Protein AF-A0A6A4XA78-F1 (afdb_monomer_lite)

Radius of gyration: 24.99 Å; chains: 1; bounding box: 73×42×67 Å

Sequence (249 aa):
MNLLTQVPEVCYRHPGCQSPVCHRLHICLLFLADLCPHGDRCFRGHSLATAHNQRVWDRVASDADSEAERVALLFSYYQQSGRLPDWLYRNNLRICPRPACDGACRRLHLCRDWVAGECFRSSCKFSHTLRSEHNMTVLRRFHLAEEGDTALLRLLEDRCTAQRHRSDQELECAVCLELFRRATTLGCGHTFCADCVRSTRRCPLCRAPVTSATRSVTLDSIIGSLSAAQGADRVTGALYPELGHTGPH

Foldseek 3Di:
DDLVQAAFAADPCPPVDPDPDDLHDQADPCVLLVNDPQPCNDPSHHFCPPPNSVNSNVRGPHPQPDRVSNSVSSNVQCNPPPNDDLCVLLVRAAEDPDLDDPLPDLHHFADLCLLLVNDPDPDDSTDNDCDDPSNCVNCVSSVNNPPDPVVVSVSHNVVSVVVVVVVQQVQAAPQPRHGAQQWKAFPVGDTHHCVSCVPPQADPPPRHGGP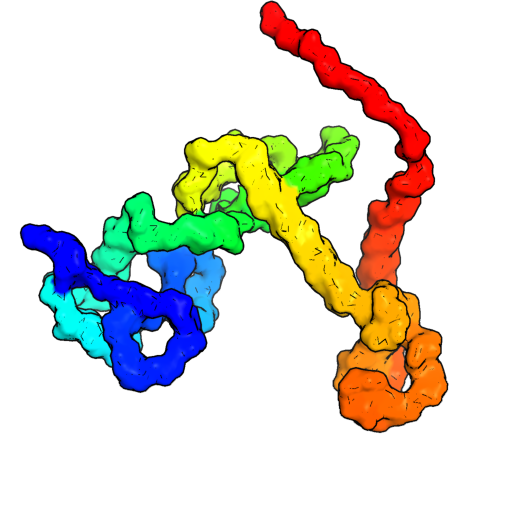DIHGDVPSVVVVVVVVVVVVVPPPDDDDDDDDDDDDDD

Organism: Amphibalanus amphitrite (NCBI:txid1232801)

pLDDT: mean 81.51, std 17.89, range [24.97, 96.56]

Secondary structure (DSSP, 8-state):
--GGGTSPPB-TTTTS---TT--SB---HHHHTT--SSGGG-TT---S-SHHHHHHHTTS-----SHHHHHHHHHHHHTSTTSS-HHHHHHH--B-S-S---S---SB---HHHHTT----TT-SS---TT-HHHHHHHHHTT-SSS-HHHHHHHHHHHHHHHHHHHHHTTB-TTTSSB-SSEEEETTS-EEEHHHHTT-SB-TTT--B---EEE-HHHHHHHHHHHHHHTTTTS--------------

Structure (mmCIF, N/CA/C/O backbone):
data_AF-A0A6A4XA78-F1
#
_entry.id   AF-A0A6A4XA78-F1
#
loop_
_atom_site.group_PDB
_atom_site.id
_atom_site.type_symbol
_atom_site.label_atom_id
_atom_site.label_alt_id
_atom_site.label_comp_id
_atom_site.label_asym_id
_atom_site.label_entity_id
_atom_site.label_seq_id
_atom_site.pdbx_PDB_ins_code
_atom_site.Cartn_x
_atom_site.Cartn_y
_atom_site.Cartn_z
_atom_site.occupancy
_atom_site.B_iso_or_equiv
_atom_site.auth_seq_id
_atom_site.auth_comp_id
_atom_site.auth_asym_id
_atom_site.auth_atom_id
_atom_site.pdbx_PDB_model_num
ATOM 1 N N . MET A 1 1 ? 31.640 8.138 -13.285 1.00 50.91 1 MET A N 1
ATOM 2 C CA . MET A 1 1 ? 30.545 7.998 -14.273 1.00 50.91 1 MET A CA 1
ATOM 3 C C . MET A 1 1 ? 29.235 8.407 -13.613 1.00 50.91 1 MET A C 1
ATOM 5 O O . MET A 1 1 ? 29.101 8.225 -12.411 1.00 50.91 1 MET A O 1
ATOM 9 N N . ASN A 1 2 ? 28.323 9.049 -14.346 1.00 55.12 2 ASN A N 1
ATOM 10 C CA . ASN A 1 2 ? 27.094 9.615 -13.786 1.00 55.12 2 ASN A CA 1
ATOM 11 C C . ASN A 1 2 ? 26.037 8.511 -13.606 1.00 55.12 2 ASN A C 1
ATOM 13 O O . ASN A 1 2 ? 25.555 7.965 -14.592 1.00 55.12 2 ASN A O 1
ATOM 17 N N . LEU A 1 3 ? 25.651 8.197 -12.365 1.00 60.12 3 LEU A N 1
ATOM 18 C CA . LEU A 1 3 ? 24.619 7.189 -12.064 1.00 60.12 3 LEU A CA 1
ATOM 19 C C . LEU A 1 3 ? 23.277 7.472 -12.768 1.00 60.12 3 LEU A C 1
ATOM 21 O O . LEU A 1 3 ? 22.505 6.548 -13.008 1.00 60.12 3 LEU A O 1
ATOM 25 N N . LEU A 1 4 ? 23.004 8.730 -13.145 1.00 61.16 4 LEU A N 1
ATOM 26 C CA . LEU A 1 4 ? 21.790 9.113 -13.875 1.00 61.16 4 LEU A CA 1
ATOM 27 C C . LEU A 1 4 ? 21.690 8.489 -15.274 1.00 61.16 4 LEU A C 1
ATOM 29 O O . LEU A 1 4 ? 20.586 8.380 -15.792 1.00 61.16 4 LEU A O 1
ATOM 33 N N . THR A 1 5 ? 22.805 8.084 -15.890 1.00 67.56 5 THR A N 1
ATOM 34 C CA . THR A 1 5 ? 22.802 7.500 -17.244 1.00 67.56 5 THR A CA 1
ATOM 35 C C . THR A 1 5 ? 22.822 5.972 -17.249 1.00 67.56 5 THR A C 1
ATOM 37 O O . THR A 1 5 ? 22.692 5.376 -18.315 1.00 67.56 5 THR A O 1
ATOM 40 N N . GLN A 1 6 ? 22.984 5.337 -16.082 1.00 80.25 6 GLN A N 1
ATOM 41 C CA . GLN A 1 6 ? 23.103 3.878 -15.950 1.00 80.25 6 GLN A CA 1
ATOM 42 C C . GLN A 1 6 ? 21.791 3.195 -15.528 1.00 80.25 6 GLN A C 1
ATOM 44 O O . GLN A 1 6 ? 21.682 1.974 -15.622 1.00 80.25 6 GLN A O 1
ATOM 49 N N . VAL A 1 7 ? 20.801 3.962 -15.052 1.00 89.94 7 VAL A N 1
ATOM 50 C CA . VAL A 1 7 ? 19.546 3.435 -14.494 1.00 89.94 7 VAL A CA 1
ATOM 51 C C . VAL A 1 7 ? 18.345 3.896 -15.325 1.00 89.94 7 VAL A C 1
ATOM 53 O O . VAL A 1 7 ? 18.096 5.100 -15.400 1.00 89.94 7 VAL A O 1
ATOM 56 N N . PRO A 1 8 ? 17.557 2.980 -15.920 1.00 91.88 8 PRO A N 1
ATOM 57 C CA . PRO A 1 8 ? 16.353 3.360 -16.649 1.00 91.88 8 PRO A CA 1
ATOM 58 C C . PRO A 1 8 ? 15.241 3.897 -15.735 1.00 91.88 8 PRO A C 1
ATOM 60 O O . PRO A 1 8 ? 15.076 3.476 -14.584 1.00 91.88 8 PRO A O 1
ATOM 63 N N . GLU A 1 9 ? 14.399 4.773 -16.284 1.00 91.44 9 GLU A N 1
ATOM 64 C CA . GLU A 1 9 ? 13.178 5.243 -15.623 1.00 91.44 9 GLU A CA 1
ATOM 65 C C . GLU A 1 9 ? 12.091 4.155 -15.542 1.00 91.44 9 GLU A C 1
ATOM 67 O O . GLU A 1 9 ? 11.993 3.270 -16.397 1.00 91.44 9 GLU A O 1
ATOM 72 N N . VAL A 1 10 ? 11.196 4.268 -14.555 1.00 91.62 10 VAL A N 1
ATOM 73 C CA . VAL A 1 10 ? 10.078 3.332 -14.338 1.00 91.62 10 VAL A CA 1
ATOM 74 C C . VAL A 1 10 ? 8.761 3.889 -14.876 1.00 91.62 10 VAL A C 1
ATOM 76 O O . VAL A 1 10 ? 8.455 5.078 -14.778 1.00 91.62 10 VAL A O 1
ATOM 79 N N . CYS A 1 11 ? 7.938 3.016 -15.454 1.00 88.88 11 CYS A N 1
ATOM 80 C CA . CYS A 1 11 ? 6.628 3.373 -15.976 1.00 88.88 11 CYS A CA 1
ATOM 81 C C . CYS A 1 11 ? 5.575 3.409 -14.861 1.00 88.88 11 CYS A C 1
ATOM 83 O O . CYS A 1 11 ? 5.057 2.375 -14.442 1.00 88.88 11 CYS A O 1
ATOM 85 N N . TYR A 1 12 ? 5.155 4.606 -14.453 1.00 86.00 12 TYR A N 1
ATOM 86 C CA . TYR A 1 12 ? 4.086 4.783 -13.457 1.00 86.00 12 TYR A CA 1
ATOM 87 C C . TYR A 1 12 ? 2.685 4.345 -13.925 1.00 86.00 12 TYR A C 1
ATOM 89 O O . TYR A 1 12 ? 1.761 4.294 -13.117 1.00 86.00 12 TYR A O 1
ATOM 97 N N . ARG A 1 13 ? 2.506 4.018 -15.214 1.00 83.38 13 ARG A N 1
ATOM 98 C CA . ARG A 1 13 ? 1.241 3.481 -15.753 1.00 83.38 13 ARG A CA 1
ATOM 99 C C . ARG A 1 13 ? 1.151 1.956 -15.666 1.00 83.38 13 ARG A C 1
ATOM 101 O O . ARG A 1 13 ? 0.089 1.406 -15.932 1.00 83.38 13 ARG A O 1
ATOM 108 N N . HIS A 1 14 ? 2.231 1.265 -15.302 1.00 78.19 14 HIS A N 1
ATOM 109 C CA . HIS A 1 14 ? 2.256 -0.192 -15.156 1.00 78.19 14 HIS A CA 1
ATOM 110 C C . HIS A 1 14 ? 1.373 -0.661 -13.975 1.00 78.19 14 HIS A C 1
ATOM 112 O O . HIS A 1 14 ? 1.467 -0.088 -12.884 1.00 78.19 14 HIS A O 1
ATOM 118 N N . PRO A 1 15 ? 0.506 -1.687 -14.135 1.00 79.44 15 PRO A N 1
ATOM 119 C CA . PRO A 1 15 ? 0.395 -2.627 -15.259 1.00 79.44 15 PRO A CA 1
ATOM 120 C C . PRO A 1 15 ? -0.528 -2.211 -16.409 1.00 79.44 15 PRO A C 1
ATOM 122 O O . PRO A 1 15 ? -0.594 -2.907 -17.412 1.00 79.44 15 PRO A O 1
ATOM 125 N N . GLY A 1 16 ? -1.212 -1.073 -16.312 1.00 75.88 16 GLY A N 1
ATOM 126 C CA . GLY A 1 16 ? -2.129 -0.573 -17.342 1.00 75.88 16 GLY A CA 1
ATOM 127 C C . GLY A 1 16 ? -1.457 0.163 -18.508 1.00 75.88 16 GLY A C 1
ATOM 128 O O . GLY A 1 16 ? -2.119 0.938 -19.196 1.00 75.88 16 GLY A O 1
ATOM 129 N N . CYS A 1 17 ? -0.150 -0.006 -18.723 1.00 81.88 17 CYS A N 1
ATOM 130 C CA . CYS A 1 17 ? 0.546 0.656 -19.822 1.00 81.88 17 CYS A CA 1
ATOM 131 C C . CYS A 1 17 ? 0.159 0.001 -21.155 1.00 81.88 17 CYS A C 1
ATOM 133 O O . CYS A 1 17 ? 0.483 -1.158 -21.389 1.00 81.88 17 CYS A O 1
ATOM 135 N N . GLN A 1 18 ? -0.500 0.758 -22.032 1.00 88.19 18 GLN A N 1
ATOM 136 C CA . GLN A 1 18 ? -0.897 0.311 -23.376 1.00 88.19 18 GLN A CA 1
ATOM 137 C C . GLN A 1 18 ? -0.024 0.921 -24.484 1.00 88.19 18 GLN A C 1
ATOM 139 O O . GLN A 1 18 ? -0.321 0.772 -25.665 1.00 88.19 18 GLN A O 1
ATOM 144 N N . SER A 1 19 ? 1.040 1.647 -24.118 1.00 88.69 19 SER A N 1
ATOM 145 C CA . SER A 1 19 ? 1.903 2.295 -25.106 1.00 88.69 19 SER A CA 1
ATOM 146 C C . SER A 1 19 ? 2.688 1.243 -25.899 1.00 88.69 19 SER A C 1
ATOM 148 O O . SER A 1 19 ? 3.449 0.487 -25.286 1.00 88.69 19 SER A O 1
ATOM 150 N N . PRO A 1 20 ? 2.586 1.225 -27.242 1.00 83.69 20 PRO A N 1
ATOM 151 C CA . PRO A 1 20 ? 3.340 0.291 -28.077 1.00 83.69 20 PRO A CA 1
ATOM 152 C C . PRO A 1 20 ? 4.844 0.610 -28.109 1.00 83.69 20 PRO A C 1
ATOM 154 O O . PRO A 1 20 ? 5.647 -0.225 -28.511 1.00 83.69 20 PRO A O 1
ATOM 157 N N . VAL A 1 21 ? 5.236 1.808 -27.661 1.00 89.25 21 VAL A N 1
ATOM 158 C CA . VAL A 1 21 ? 6.615 2.322 -27.680 1.00 89.25 21 VAL A CA 1
ATOM 159 C C . VAL A 1 21 ? 7.070 2.777 -26.290 1.00 89.25 21 VAL A C 1
ATOM 161 O O . VAL A 1 21 ? 7.787 3.761 -26.144 1.00 89.25 21 VAL A O 1
ATOM 164 N N . CYS A 1 22 ? 6.645 2.091 -25.226 1.00 92.62 22 CYS A N 1
ATOM 165 C CA . CYS A 1 22 ? 7.111 2.427 -23.879 1.00 92.62 22 CYS A CA 1
ATOM 166 C C . CYS A 1 22 ? 8.634 2.213 -23.754 1.00 92.62 22 CYS A C 1
ATOM 168 O O . CYS A 1 22 ? 9.165 1.174 -24.142 1.00 92.62 22 CYS A O 1
ATOM 170 N N . HIS A 1 23 ? 9.347 3.199 -23.207 1.00 94.12 23 HIS A N 1
ATOM 171 C CA . HIS A 1 23 ? 10.805 3.161 -22.998 1.00 94.12 23 HIS A CA 1
ATOM 172 C C . HIS A 1 23 ? 11.182 3.162 -21.513 1.00 94.12 23 HIS A C 1
ATOM 174 O O . HIS A 1 23 ? 12.299 3.504 -21.146 1.00 94.12 23 HIS A O 1
ATOM 180 N N . ARG A 1 24 ? 10.222 2.805 -20.659 1.00 95.19 24 ARG A N 1
ATOM 181 C CA . ARG A 1 24 ? 10.357 2.770 -19.205 1.00 95.19 24 ARG A CA 1
ATOM 182 C C . ARG A 1 24 ? 10.110 1.359 -18.689 1.00 95.19 24 ARG A C 1
ATOM 184 O O . ARG A 1 24 ? 9.338 0.604 -19.290 1.00 95.19 24 ARG A O 1
ATOM 191 N N . LEU A 1 25 ? 10.729 1.025 -17.562 1.00 95.56 25 LEU A N 1
ATOM 192 C CA . LEU A 1 25 ? 10.621 -0.292 -16.942 1.00 95.56 25 LEU A CA 1
ATOM 193 C C . LEU A 1 25 ? 9.188 -0.577 -16.493 1.00 95.56 25 LEU A C 1
ATOM 195 O O . LEU A 1 25 ? 8.529 0.254 -15.862 1.00 95.56 25 LEU A O 1
ATOM 199 N N . HIS A 1 26 ? 8.718 -1.778 -16.808 1.00 95.19 26 HIS A N 1
ATOM 200 C CA . HIS A 1 26 ? 7.460 -2.339 -16.337 1.00 95.19 26 HIS A CA 1
ATOM 201 C C . HIS A 1 26 ? 7.763 -3.251 -15.150 1.00 95.19 26 HIS A C 1
ATOM 203 O O . HIS A 1 26 ? 8.034 -4.441 -15.308 1.00 95.19 26 HIS A O 1
ATOM 209 N N . ILE A 1 27 ? 7.781 -2.654 -13.960 1.00 94.25 27 ILE A N 1
ATOM 210 C CA . ILE A 1 27 ? 8.123 -3.321 -12.706 1.00 94.25 27 ILE A CA 1
ATOM 211 C C . ILE A 1 27 ? 7.294 -2.742 -11.558 1.00 94.25 27 ILE A C 1
ATOM 213 O O . ILE A 1 27 ? 6.853 -1.590 -11.593 1.00 94.25 27 ILE A O 1
ATOM 217 N N . CYS A 1 28 ? 7.045 -3.546 -10.529 1.00 91.88 28 CYS A N 1
ATOM 218 C CA . CYS A 1 28 ? 6.330 -3.106 -9.341 1.00 91.88 28 CYS A CA 1
ATOM 219 C C . CYS A 1 28 ? 7.095 -1.997 -8.597 1.00 91.88 28 CYS A C 1
ATOM 221 O O . CYS A 1 28 ? 8.165 -2.226 -8.043 1.00 91.88 28 CYS A O 1
ATOM 223 N N . LEU A 1 29 ? 6.498 -0.808 -8.478 1.00 90.88 29 LEU A N 1
ATOM 224 C CA . LEU A 1 29 ? 7.078 0.294 -7.695 1.00 90.88 29 LEU A CA 1
ATOM 225 C C . LEU A 1 29 ? 7.273 -0.067 -6.216 1.00 90.88 29 LEU A C 1
ATOM 227 O O . LEU A 1 29 ? 8.255 0.337 -5.606 1.00 90.88 29 LEU A O 1
ATOM 231 N N . LEU A 1 30 ? 6.371 -0.872 -5.643 1.00 90.19 30 LEU A N 1
ATOM 232 C CA . LEU A 1 30 ? 6.534 -1.351 -4.268 1.00 90.19 30 LEU A CA 1
ATOM 233 C C . LEU A 1 30 ? 7.687 -2.338 -4.133 1.00 90.19 30 LEU A C 1
ATOM 235 O O . LEU A 1 30 ? 8.225 -2.464 -3.047 1.00 90.19 30 LEU A O 1
ATOM 239 N N . PHE A 1 31 ? 8.064 -3.052 -5.190 1.00 93.69 31 PHE A N 1
ATOM 240 C CA . PHE A 1 31 ? 9.259 -3.890 -5.145 1.00 93.69 31 PHE A CA 1
ATOM 241 C C . PHE A 1 31 ? 10.518 -3.036 -5.106 1.00 93.69 31 PHE A C 1
ATOM 243 O O . PHE A 1 31 ? 11.359 -3.262 -4.248 1.00 93.69 31 PHE A O 1
ATOM 250 N N . LEU A 1 32 ? 10.591 -2.001 -5.946 1.00 93.06 32 LEU A N 1
ATOM 251 C CA . LEU A 1 32 ? 11.709 -1.053 -5.934 1.00 93.06 32 LEU A CA 1
ATOM 252 C C . LEU A 1 32 ? 11.857 -0.334 -4.588 1.00 93.06 32 LEU A C 1
ATOM 254 O O . LEU A 1 32 ? 12.972 -0.113 -4.130 1.00 93.06 32 LEU A O 1
ATOM 258 N N . ALA A 1 33 ? 10.737 -0.036 -3.929 1.00 90.19 33 ALA A N 1
ATOM 259 C CA . ALA A 1 33 ? 10.719 0.530 -2.582 1.00 90.19 33 ALA A CA 1
ATOM 260 C C . ALA A 1 33 ? 11.004 -0.492 -1.458 1.00 90.19 33 ALA A C 1
ATOM 262 O O . ALA A 1 33 ? 10.974 -0.120 -0.292 1.00 90.19 33 ALA A O 1
ATOM 263 N N . ASP A 1 34 ? 11.198 -1.780 -1.765 1.00 91.00 34 ASP A N 1
ATOM 264 C CA . ASP A 1 34 ? 11.256 -2.875 -0.782 1.00 91.00 34 ASP A CA 1
ATOM 265 C C . ASP A 1 34 ? 10.001 -2.950 0.131 1.00 91.00 34 ASP A C 1
ATOM 267 O O . ASP A 1 34 ? 10.016 -3.310 1.306 1.00 91.00 34 ASP A O 1
ATOM 271 N N . LEU A 1 35 ? 8.833 -2.624 -0.417 1.00 88.44 35 LEU A N 1
ATOM 272 C CA . LEU A 1 35 ? 7.535 -2.623 0.268 1.00 88.44 35 LEU A CA 1
ATOM 273 C C . LEU A 1 35 ? 6.552 -3.678 -0.262 1.00 88.44 35 LEU A C 1
ATOM 275 O O . LEU A 1 35 ? 5.474 -3.847 0.310 1.00 88.44 35 LEU A O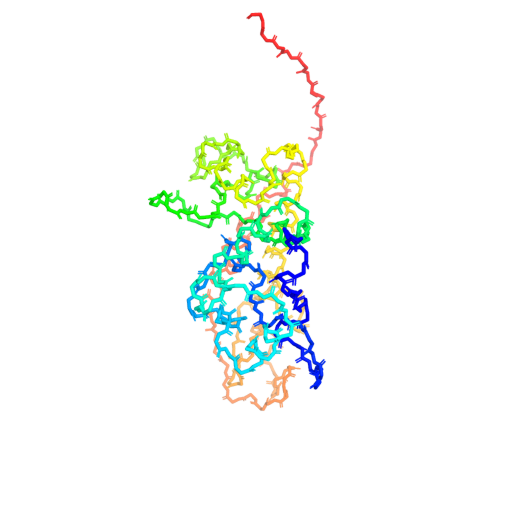 1
ATOM 279 N N . CYS A 1 36 ? 6.874 -4.391 -1.346 1.00 87.38 36 CYS A N 1
ATOM 280 C CA . CYS A 1 36 ? 5.938 -5.326 -1.968 1.00 87.38 36 CYS A CA 1
ATOM 281 C C . CYS A 1 36 ? 5.666 -6.538 -1.056 1.00 87.38 36 CYS A C 1
ATOM 283 O O . CYS A 1 36 ? 6.601 -7.264 -0.718 1.00 87.38 36 CYS A O 1
ATOM 285 N N . PRO A 1 37 ? 4.401 -6.824 -0.692 1.00 81.56 37 PRO A N 1
ATOM 286 C CA . PRO A 1 37 ? 4.075 -7.953 0.179 1.00 81.56 37 PRO A CA 1
ATOM 287 C C . PRO A 1 37 ? 3.840 -9.266 -0.587 1.00 81.56 37 PRO A C 1
ATOM 289 O O . PRO A 1 37 ? 3.561 -10.288 0.032 1.00 81.56 37 PRO A O 1
ATOM 292 N N . HIS A 1 38 ? 3.877 -9.245 -1.923 1.00 81.12 38 HIS A N 1
ATOM 293 C CA . HIS A 1 38 ? 3.407 -10.358 -2.756 1.00 81.12 38 HIS A CA 1
ATOM 294 C C . HIS A 1 38 ? 4.516 -11.295 -3.251 1.00 81.12 38 HIS A C 1
ATOM 296 O O . HIS A 1 38 ? 4.196 -12.350 -3.801 1.00 81.12 38 HIS A O 1
ATOM 302 N N . GLY A 1 39 ? 5.790 -10.927 -3.060 1.00 82.75 39 GLY A N 1
ATOM 303 C CA . GLY A 1 39 ? 6.930 -11.678 -3.595 1.00 82.75 39 GLY A CA 1
ATOM 304 C C . GLY A 1 39 ? 6.767 -11.957 -5.092 1.00 82.75 39 GLY A C 1
ATOM 305 O O . GLY A 1 39 ? 6.221 -11.127 -5.822 1.00 82.75 39 GLY A O 1
ATOM 306 N N . ASP A 1 40 ? 7.151 -13.152 -5.525 1.00 81.38 40 ASP A N 1
ATOM 307 C CA . ASP A 1 40 ? 7.118 -13.562 -6.939 1.00 81.38 40 ASP A CA 1
ATOM 308 C C . ASP A 1 40 ? 5.703 -13.666 -7.526 1.00 81.38 40 ASP A C 1
ATOM 310 O O . ASP A 1 40 ? 5.524 -13.698 -8.740 1.00 81.38 40 ASP A O 1
ATOM 314 N N . ARG A 1 41 ? 4.665 -13.646 -6.678 1.00 83.75 41 ARG A N 1
ATOM 315 C CA . ARG A 1 41 ? 3.254 -13.642 -7.101 1.00 83.75 41 ARG A CA 1
ATOM 316 C C . ARG A 1 41 ? 2.699 -12.236 -7.342 1.00 83.75 41 ARG A C 1
ATOM 318 O O . ARG A 1 41 ? 1.489 -12.067 -7.492 1.00 83.75 41 ARG A O 1
ATOM 325 N N . CYS A 1 42 ? 3.536 -11.199 -7.331 1.00 81.62 42 CYS A N 1
ATOM 326 C CA . CYS A 1 42 ? 3.076 -9.841 -7.584 1.00 81.62 42 CYS A CA 1
ATOM 327 C C . CYS A 1 42 ? 2.572 -9.688 -9.025 1.00 81.62 42 CYS A C 1
ATOM 329 O O . CYS A 1 42 ? 3.344 -9.785 -9.974 1.00 81.62 42 CYS A O 1
ATOM 331 N N . PHE A 1 43 ? 1.298 -9.330 -9.197 1.00 84.06 43 PHE A N 1
ATOM 332 C CA . PHE A 1 43 ? 0.707 -9.078 -10.519 1.00 84.06 43 PHE A CA 1
ATOM 333 C C . PHE A 1 43 ? 1.361 -7.908 -11.278 1.00 84.06 43 PHE A C 1
ATOM 335 O O . PHE A 1 43 ? 1.229 -7.807 -12.494 1.00 84.06 43 PHE A O 1
ATOM 342 N N . ARG A 1 44 ? 2.064 -7.010 -10.572 1.00 82.12 44 ARG A N 1
ATOM 343 C CA . ARG A 1 44 ? 2.864 -5.941 -11.188 1.00 82.12 44 ARG A CA 1
ATOM 344 C C . ARG A 1 44 ? 4.257 -6.413 -11.619 1.00 82.12 44 ARG A C 1
ATOM 346 O O . ARG A 1 44 ? 4.966 -5.620 -12.215 1.00 82.12 44 ARG A O 1
ATOM 353 N N . GLY A 1 45 ? 4.653 -7.654 -11.351 1.00 86.25 45 GLY A N 1
ATOM 354 C CA . GLY A 1 45 ? 5.917 -8.238 -11.803 1.00 86.25 45 GLY A CA 1
ATOM 355 C C . GLY A 1 45 ? 7.170 -7.625 -11.165 1.00 86.25 45 GLY A C 1
ATOM 356 O O . GLY A 1 45 ? 7.265 -6.414 -10.956 1.00 86.25 45 GLY A O 1
ATOM 357 N N . HIS A 1 46 ? 8.146 -8.473 -10.849 1.00 94.69 46 HIS A N 1
ATOM 358 C CA . HIS A 1 46 ? 9.451 -8.061 -10.307 1.00 94.69 46 HIS A CA 1
ATOM 359 C C . HIS A 1 46 ? 10.621 -8.375 -11.250 1.00 94.69 46 HIS A C 1
ATOM 361 O O . HIS A 1 46 ? 11.732 -7.922 -11.002 1.00 94.69 46 HIS A O 1
ATOM 367 N N . SER A 1 47 ? 10.378 -9.123 -12.330 1.00 94.38 47 SER A N 1
ATOM 368 C CA . SER A 1 47 ? 11.440 -9.561 -13.236 1.00 94.38 47 SER A CA 1
ATOM 369 C C . SER A 1 47 ? 11.838 -8.472 -14.236 1.00 94.38 47 SER A C 1
ATOM 371 O O . SER A 1 47 ? 11.000 -7.865 -14.914 1.00 94.38 47 SER A O 1
ATOM 373 N N . LEU A 1 48 ? 13.144 -8.263 -14.360 1.00 94.81 48 LEU A N 1
ATOM 374 C CA . LEU A 1 48 ? 13.773 -7.445 -15.394 1.00 94.81 48 LEU A CA 1
ATOM 375 C C . LEU A 1 48 ? 14.099 -8.264 -16.650 1.00 94.81 48 LEU A C 1
ATOM 377 O O . LEU A 1 48 ? 14.333 -7.674 -17.699 1.00 94.81 48 LEU A O 1
ATOM 381 N N . ALA A 1 49 ? 14.039 -9.595 -16.574 1.00 93.31 49 ALA A N 1
ATOM 382 C CA . ALA A 1 49 ? 14.270 -10.500 -17.699 1.00 93.31 49 ALA A CA 1
ATOM 383 C C . ALA A 1 49 ? 13.111 -10.564 -18.716 1.00 93.31 49 ALA A C 1
ATOM 385 O O . ALA A 1 49 ? 13.187 -11.291 -19.707 1.00 93.31 49 ALA A O 1
ATOM 386 N N . THR A 1 50 ? 12.016 -9.817 -18.518 1.00 94.31 50 THR A N 1
ATOM 387 C CA . THR A 1 50 ? 10.953 -9.753 -19.535 1.00 94.31 50 THR A CA 1
ATOM 388 C C . THR A 1 50 ? 11.481 -9.134 -20.830 1.00 94.31 50 THR A C 1
ATOM 390 O O . THR A 1 50 ? 12.271 -8.192 -20.798 1.00 94.31 50 THR A O 1
ATOM 393 N N . ALA A 1 51 ? 10.986 -9.589 -21.987 1.00 94.25 51 ALA A N 1
ATOM 394 C CA . ALA A 1 51 ? 11.422 -9.064 -23.286 1.00 94.25 51 ALA A CA 1
ATOM 395 C C . ALA A 1 51 ? 11.267 -7.534 -23.406 1.00 94.25 51 ALA A C 1
ATOM 397 O O . ALA A 1 51 ? 12.040 -6.882 -24.102 1.00 94.25 51 ALA A O 1
ATOM 398 N N . HIS A 1 52 ? 10.269 -6.946 -22.734 1.00 94.50 52 HIS A N 1
ATOM 399 C CA . HIS A 1 52 ? 10.112 -5.492 -22.661 1.00 94.50 52 HIS A CA 1
ATOM 400 C C . HIS A 1 52 ? 11.201 -4.832 -21.815 1.00 94.50 52 HIS A C 1
ATOM 402 O O . HIS A 1 52 ? 11.840 -3.896 -22.287 1.00 94.50 52 HIS A O 1
ATOM 408 N N . ASN A 1 53 ? 11.424 -5.318 -20.592 1.00 95.38 53 ASN A N 1
ATOM 409 C CA . ASN A 1 53 ? 12.406 -4.732 -19.681 1.00 95.38 53 ASN A CA 1
ATOM 410 C C . ASN A 1 53 ? 13.838 -4.895 -20.209 1.00 95.38 53 ASN A C 1
ATOM 412 O O . ASN A 1 53 ? 14.612 -3.950 -20.086 1.00 95.38 53 ASN A O 1
ATOM 416 N N . GLN A 1 54 ? 14.151 -6.003 -20.891 1.00 93.94 54 GLN A N 1
ATOM 417 C CA . GLN A 1 54 ? 15.437 -6.189 -21.567 1.00 93.94 54 GLN A CA 1
ATOM 418 C C . GLN A 1 54 ? 15.681 -5.093 -22.615 1.00 93.94 54 GLN A C 1
ATOM 420 O O . GLN A 1 54 ? 16.673 -4.382 -22.524 1.00 93.94 54 GLN A O 1
ATOM 425 N N . ARG A 1 55 ? 14.715 -4.833 -23.513 1.00 93.69 55 ARG A N 1
ATOM 426 C CA . ARG A 1 55 ? 14.826 -3.747 -24.513 1.00 93.69 55 ARG A CA 1
ATOM 427 C C . ARG A 1 55 ? 14.963 -2.351 -23.906 1.00 93.69 55 ARG A C 1
ATOM 429 O O . ARG A 1 55 ? 15.480 -1.452 -24.565 1.00 93.69 55 ARG A O 1
ATOM 436 N N . VAL A 1 56 ? 14.396 -2.125 -22.721 1.00 94.75 56 VAL A N 1
ATOM 437 C CA . VAL A 1 56 ? 14.556 -0.857 -21.994 1.00 94.75 56 VAL A CA 1
ATOM 438 C C . VAL A 1 56 ? 15.968 -0.761 -21.420 1.00 94.75 56 VAL A C 1
ATOM 440 O O . VAL A 1 56 ? 16.576 0.302 -21.502 1.00 94.75 56 VAL A O 1
ATOM 443 N N . TRP A 1 57 ? 16.495 -1.862 -20.887 1.00 93.06 57 TRP A N 1
ATOM 444 C CA . TRP A 1 57 ? 17.837 -1.926 -20.316 1.00 93.06 57 TRP A CA 1
ATOM 445 C C . TRP A 1 57 ? 18.940 -1.792 -21.370 1.00 93.06 57 TRP A C 1
ATOM 447 O O . TRP A 1 57 ? 19.901 -1.069 -21.151 1.00 93.06 57 TRP A O 1
ATOM 457 N N . ASP A 1 58 ? 18.758 -2.378 -22.554 1.00 91.50 58 ASP A N 1
ATOM 458 C CA . ASP A 1 58 ? 19.729 -2.306 -23.660 1.00 91.50 58 ASP A CA 1
ATOM 459 C C . ASP A 1 58 ? 19.967 -0.869 -24.175 1.00 91.50 58 ASP A C 1
ATOM 461 O O . ASP A 1 58 ? 20.873 -0.619 -24.966 1.00 91.50 58 ASP A O 1
ATOM 465 N N . ARG A 1 59 ? 19.136 0.095 -23.756 1.00 90.75 59 ARG A N 1
ATOM 466 C CA . ARG A 1 59 ? 19.238 1.513 -24.137 1.00 90.75 59 ARG A CA 1
ATOM 467 C C . ARG A 1 59 ? 20.065 2.350 -23.168 1.00 90.75 59 ARG A C 1
ATOM 469 O O . ARG A 1 59 ? 20.328 3.512 -23.476 1.00 90.75 59 ARG A O 1
ATOM 476 N N . VAL A 1 60 ? 20.420 1.813 -22.003 1.00 90.06 60 VAL A N 1
ATOM 477 C CA . VAL A 1 60 ? 21.263 2.505 -21.023 1.00 90.06 60 VAL A CA 1
ATOM 478 C C . VAL A 1 60 ? 22.666 1.916 -21.037 1.00 90.06 60 VAL A C 1
ATOM 480 O O . VAL A 1 60 ? 22.848 0.714 -21.199 1.00 90.06 60 VAL A O 1
ATOM 483 N N . ALA A 1 61 ? 23.674 2.765 -20.847 1.00 86.75 61 ALA A N 1
ATOM 484 C CA . ALA A 1 61 ? 25.047 2.309 -20.670 1.00 86.75 61 ALA A CA 1
ATOM 485 C C . ALA A 1 61 ? 25.206 1.808 -19.226 1.00 86.75 61 ALA A C 1
ATOM 487 O O . ALA A 1 61 ? 25.486 2.599 -18.326 1.00 86.75 61 ALA A O 1
ATOM 488 N N . SER A 1 62 ? 24.938 0.522 -18.998 1.00 85.38 62 SER A N 1
ATOM 489 C CA . SER A 1 62 ? 24.983 -0.127 -17.685 1.00 85.38 62 SER A CA 1
ATOM 490 C C . SER A 1 62 ? 25.998 -1.266 -17.694 1.00 85.38 62 SER A C 1
ATOM 492 O O . SER A 1 62 ? 25.982 -2.076 -18.613 1.00 85.38 62 SER A O 1
ATOM 494 N N . ASP A 1 63 ? 26.818 -1.348 -16.646 1.00 85.12 63 ASP A N 1
ATOM 495 C CA . ASP A 1 63 ? 27.784 -2.438 -16.436 1.00 85.12 63 ASP A CA 1
ATOM 496 C C . ASP A 1 63 ? 27.133 -3.677 -15.772 1.00 85.12 63 ASP A C 1
ATOM 498 O O . ASP A 1 63 ? 27.819 -4.609 -15.366 1.00 85.12 63 ASP A O 1
ATOM 502 N N . ALA A 1 64 ? 25.805 -3.664 -15.578 1.00 88.31 64 ALA A N 1
ATOM 503 C CA . ALA A 1 64 ? 25.058 -4.745 -14.938 1.00 88.31 64 ALA A CA 1
ATOM 504 C C . ALA A 1 64 ? 24.581 -5.783 -15.969 1.00 88.31 64 ALA A C 1
ATOM 506 O O . ALA A 1 64 ? 23.567 -5.589 -16.662 1.00 88.31 64 ALA A O 1
ATOM 507 N N . ASP A 1 65 ? 25.277 -6.915 -16.012 1.00 86.31 65 ASP A N 1
ATOM 508 C CA . ASP A 1 65 ? 25.100 -7.946 -17.036 1.00 86.31 65 ASP A CA 1
ATOM 509 C C . ASP A 1 65 ? 24.081 -9.022 -16.635 1.00 86.31 65 ASP A C 1
ATOM 511 O O . ASP A 1 65 ? 23.392 -9.583 -17.491 1.00 86.31 65 ASP A O 1
ATOM 515 N N . SER A 1 66 ? 23.905 -9.266 -15.336 1.00 92.75 66 SER A N 1
ATOM 516 C CA . SER A 1 66 ? 22.917 -10.209 -14.801 1.00 92.75 66 SER A CA 1
ATOM 517 C C . SER A 1 66 ? 21.658 -9.521 -14.258 1.00 92.75 66 SER A C 1
ATOM 519 O O . SER A 1 66 ? 21.686 -8.382 -13.795 1.00 92.75 66 SER A O 1
ATOM 521 N N . GLU A 1 67 ? 20.519 -10.227 -14.236 1.00 93.81 67 GLU A N 1
ATOM 522 C CA . GLU A 1 67 ? 19.286 -9.709 -13.613 1.00 93.81 67 GLU A CA 1
ATOM 523 C C . GLU A 1 67 ? 19.502 -9.336 -12.136 1.00 93.81 67 GLU A C 1
ATOM 525 O O . GLU A 1 67 ? 18.986 -8.315 -11.682 1.00 93.81 67 GLU A O 1
ATOM 530 N N . ALA A 1 68 ? 20.313 -10.110 -11.409 1.00 93.88 68 ALA A N 1
ATOM 531 C CA . ALA A 1 68 ? 20.637 -9.846 -10.011 1.00 93.88 68 ALA A CA 1
ATOM 532 C C . ALA A 1 68 ? 21.396 -8.520 -9.827 1.00 93.88 68 ALA A C 1
ATOM 534 O O . ALA A 1 68 ? 21.023 -7.717 -8.970 1.00 93.88 68 ALA A O 1
ATOM 535 N N . GLU A 1 69 ? 22.408 -8.250 -10.656 1.00 94.12 69 GLU A N 1
ATOM 536 C CA . GLU A 1 69 ? 23.150 -6.982 -10.630 1.00 94.12 69 GLU A CA 1
ATOM 537 C C . GLU A 1 69 ? 22.253 -5.801 -11.000 1.00 94.12 69 GLU A C 1
ATOM 539 O O . GLU A 1 69 ? 22.300 -4.754 -10.354 1.00 94.12 69 GLU A O 1
ATOM 544 N N . ARG A 1 70 ? 21.368 -5.977 -11.988 1.00 94.56 70 ARG A N 1
ATOM 545 C CA . ARG A 1 70 ? 20.405 -4.943 -12.391 1.00 94.56 70 ARG A CA 1
ATOM 546 C C . ARG A 1 70 ? 19.419 -4.623 -11.270 1.00 94.56 70 ARG A C 1
ATOM 548 O O . ARG A 1 70 ? 19.152 -3.452 -11.007 1.00 94.56 70 ARG A O 1
ATOM 555 N N . VAL A 1 71 ? 18.905 -5.638 -10.571 1.00 93.81 71 VAL A N 1
ATOM 556 C CA . VAL A 1 71 ? 18.044 -5.453 -9.390 1.00 93.81 71 VAL A CA 1
ATOM 557 C C . VAL A 1 71 ? 18.800 -4.736 -8.270 1.00 93.81 71 VAL A C 1
ATOM 559 O O . VAL A 1 71 ? 18.267 -3.782 -7.702 1.00 93.81 71 VAL A O 1
ATOM 562 N N . ALA A 1 72 ? 20.041 -5.134 -7.980 1.00 92.88 72 ALA A N 1
ATOM 563 C CA . ALA A 1 72 ? 20.870 -4.482 -6.967 1.00 92.88 72 ALA A CA 1
ATOM 564 C C . ALA A 1 72 ? 21.130 -3.001 -7.305 1.00 92.88 72 ALA A C 1
ATOM 566 O O . ALA A 1 72 ? 21.008 -2.129 -6.438 1.00 92.88 72 ALA A O 1
ATOM 567 N N . LEU A 1 73 ? 21.396 -2.694 -8.579 1.00 92.44 73 LEU A N 1
ATOM 568 C CA . LEU A 1 73 ? 21.550 -1.325 -9.059 1.00 92.44 73 LEU A CA 1
ATOM 569 C C . LEU A 1 73 ? 20.250 -0.522 -8.894 1.00 92.44 73 LEU A C 1
ATOM 571 O O . LEU A 1 73 ? 20.280 0.586 -8.362 1.00 92.44 73 LEU A O 1
ATOM 575 N N . LEU A 1 74 ? 19.096 -1.087 -9.266 1.00 93.44 74 LEU A N 1
ATOM 576 C CA . LEU A 1 74 ? 17.804 -0.422 -9.073 1.00 93.44 74 LEU A CA 1
ATOM 577 C C . LEU A 1 74 ? 17.504 -0.147 -7.600 1.00 93.44 74 LEU A C 1
ATOM 579 O O . LEU A 1 74 ? 17.006 0.930 -7.290 1.00 93.44 74 LEU A O 1
ATOM 583 N N . PHE A 1 75 ? 17.795 -1.084 -6.698 1.00 92.50 75 PHE A N 1
ATOM 584 C CA . PHE A 1 75 ? 17.571 -0.887 -5.265 1.00 92.50 75 PHE A CA 1
ATOM 585 C C . PHE A 1 75 ? 18.485 0.198 -4.705 1.00 92.50 75 PHE A C 1
ATOM 587 O O . PHE A 1 75 ? 17.997 1.113 -4.043 1.00 92.50 75 PHE A O 1
ATOM 594 N N . SER A 1 76 ? 19.779 0.160 -5.039 1.00 90.12 76 SER A N 1
ATOM 595 C CA . SER A 1 76 ? 20.720 1.194 -4.597 1.00 90.12 76 SER A CA 1
ATOM 596 C C . SER A 1 76 ? 20.352 2.584 -5.118 1.00 90.12 76 SER A C 1
ATOM 598 O O . SER A 1 76 ? 20.600 3.563 -4.421 1.00 90.12 76 SER A O 1
ATOM 600 N N . TYR A 1 77 ? 19.726 2.683 -6.297 1.00 91.62 77 TYR A N 1
ATOM 601 C CA . TYR A 1 77 ? 19.243 3.940 -6.863 1.00 91.62 77 TYR A CA 1
ATOM 602 C C . TYR A 1 77 ? 17.894 4.379 -6.273 1.00 91.62 77 TYR A C 1
ATOM 604 O O . TYR A 1 77 ? 17.810 5.445 -5.674 1.00 91.62 77 TYR A O 1
ATOM 612 N N . TYR A 1 78 ? 16.828 3.583 -6.417 1.00 91.12 78 TYR A N 1
ATOM 613 C CA . TYR A 1 78 ? 15.449 4.004 -6.130 1.00 91.12 78 TYR A CA 1
ATOM 614 C C . TYR A 1 78 ? 15.088 4.065 -4.643 1.00 91.12 78 TYR A C 1
ATOM 616 O O . TYR A 1 78 ? 14.117 4.734 -4.297 1.00 91.12 78 TYR A O 1
ATOM 624 N N . GLN A 1 79 ? 15.846 3.409 -3.762 1.00 87.25 79 GLN A N 1
ATOM 625 C CA . GLN A 1 79 ? 15.623 3.501 -2.313 1.00 87.25 79 GLN A CA 1
ATOM 626 C C . GLN A 1 79 ? 16.260 4.751 -1.688 1.00 87.25 79 GLN A C 1
ATOM 628 O O . GLN A 1 79 ? 16.029 5.042 -0.514 1.00 87.25 79 GLN A O 1
ATOM 633 N N . GLN A 1 80 ? 17.047 5.515 -2.452 1.00 85.12 80 GLN A N 1
ATOM 634 C CA . GLN A 1 80 ? 17.533 6.819 -2.004 1.00 85.12 80 GLN A CA 1
ATOM 635 C C . GLN A 1 80 ? 16.369 7.812 -1.899 1.00 85.12 80 GLN A C 1
ATOM 637 O O . GLN A 1 80 ? 15.442 7.804 -2.714 1.00 85.12 80 GLN A O 1
ATOM 642 N N . SER A 1 81 ? 16.446 8.706 -0.911 1.00 77.25 81 SER A N 1
ATOM 643 C CA . SER A 1 81 ? 15.420 9.729 -0.687 1.00 77.25 81 SER A CA 1
ATOM 644 C C . SER A 1 81 ? 15.175 10.572 -1.947 1.00 77.25 81 SER A C 1
ATOM 646 O O . SER A 1 81 ? 16.117 10.977 -2.629 1.00 77.25 81 SER A O 1
ATOM 648 N N . GLY A 1 82 ? 13.902 10.816 -2.265 1.00 81.50 82 GLY A N 1
ATOM 649 C CA . GLY A 1 82 ? 13.477 11.638 -3.404 1.00 81.50 82 GLY A CA 1
ATOM 650 C C . GLY A 1 82 ? 13.491 10.952 -4.777 1.00 81.50 82 GLY A C 1
ATOM 651 O O . GLY A 1 82 ? 13.186 11.604 -5.774 1.00 81.50 82 GLY A O 1
ATOM 652 N N . ARG A 1 83 ? 13.827 9.656 -4.875 1.00 87.31 83 ARG A N 1
ATOM 653 C CA . ARG A 1 83 ? 13.848 8.919 -6.160 1.00 87.31 83 ARG A CA 1
ATOM 654 C C . ARG A 1 83 ? 12.517 8.273 -6.528 1.00 87.31 83 ARG A C 1
ATOM 656 O O . ARG A 1 83 ? 12.187 8.175 -7.709 1.00 87.31 83 ARG A O 1
ATOM 663 N N . LEU A 1 84 ? 11.756 7.843 -5.529 1.00 86.50 84 LEU A N 1
ATOM 664 C CA . LEU A 1 84 ? 10.375 7.395 -5.675 1.00 86.50 84 LEU A CA 1
ATOM 665 C C . LEU A 1 84 ? 9.434 8.444 -5.076 1.00 86.50 84 LEU A C 1
ATOM 667 O O . LEU A 1 84 ? 9.817 9.149 -4.144 1.00 86.50 84 LEU A O 1
ATOM 671 N N . PRO A 1 85 ? 8.204 8.569 -5.595 1.00 83.62 85 PRO A N 1
ATOM 672 C CA . PRO A 1 85 ? 7.309 9.631 -5.171 1.00 83.62 85 PRO A CA 1
ATOM 673 C C . PRO A 1 85 ? 6.742 9.375 -3.770 1.00 83.62 85 PRO A C 1
ATOM 675 O O . PRO A 1 85 ? 6.320 8.260 -3.462 1.00 83.62 85 PRO A O 1
ATOM 678 N N . ASP A 1 86 ? 6.616 10.428 -2.963 1.00 84.06 86 ASP A N 1
ATOM 679 C CA . ASP A 1 86 ? 6.094 10.388 -1.587 1.00 84.06 86 ASP A CA 1
ATOM 680 C C . ASP A 1 86 ? 4.762 9.651 -1.442 1.00 84.06 86 ASP A C 1
ATOM 682 O O . ASP A 1 86 ? 4.540 8.923 -0.469 1.00 84.06 86 ASP A O 1
ATOM 686 N N . TRP A 1 87 ? 3.864 9.806 -2.423 1.00 85.25 87 TRP A N 1
ATOM 687 C CA . TRP A 1 87 ? 2.567 9.133 -2.402 1.00 85.25 87 TRP A CA 1
ATOM 688 C C . TRP A 1 87 ? 2.721 7.614 -2.346 1.00 85.25 87 TRP A C 1
ATOM 690 O O . TRP A 1 87 ? 1.852 6.954 -1.788 1.00 85.25 87 TRP A O 1
ATOM 700 N N . LEU A 1 88 ? 3.801 7.034 -2.881 1.00 83.75 88 LEU A N 1
ATOM 701 C CA . LEU A 1 88 ? 4.037 5.593 -2.841 1.00 83.75 88 LEU A CA 1
ATOM 702 C C . LEU A 1 88 ? 4.203 5.127 -1.395 1.00 83.75 88 LEU A C 1
ATOM 704 O O . LEU A 1 88 ? 3.539 4.181 -0.974 1.00 83.75 88 LEU A O 1
ATOM 708 N N . TYR A 1 89 ? 5.032 5.816 -0.621 1.00 87.12 89 TYR A N 1
ATOM 709 C CA . TYR A 1 89 ? 5.268 5.489 0.777 1.00 87.12 89 TYR A CA 1
ATOM 710 C C . TYR A 1 89 ? 4.038 5.790 1.620 1.00 87.12 89 TYR A C 1
ATOM 712 O O . TYR A 1 89 ? 3.494 4.894 2.276 1.00 87.12 89 TYR A O 1
ATOM 720 N N . ARG A 1 90 ? 3.524 7.023 1.508 1.00 88.56 90 ARG A N 1
ATOM 721 C CA . ARG A 1 90 ? 2.329 7.451 2.227 1.00 88.56 90 ARG A CA 1
ATOM 722 C C . ARG A 1 90 ? 1.199 6.473 1.940 1.00 88.56 90 ARG A C 1
ATOM 724 O O . ARG A 1 90 ? 0.743 5.838 2.880 1.00 88.56 90 ARG A O 1
ATOM 731 N N . ASN A 1 91 ? 0.795 6.215 0.691 1.00 82.25 91 ASN A N 1
ATOM 732 C CA . ASN A 1 91 ? -0.353 5.355 0.301 1.00 82.25 91 ASN A CA 1
ATOM 733 C C . ASN A 1 91 ? -0.236 3.872 0.669 1.00 82.25 91 ASN A C 1
ATOM 735 O O . ASN A 1 91 ? -1.240 3.152 0.636 1.00 82.25 91 ASN A O 1
ATOM 739 N N . ASN A 1 92 ? 0.944 3.411 1.079 1.00 84.94 92 ASN A N 1
ATOM 740 C CA . ASN A 1 92 ? 1.174 2.005 1.397 1.00 84.94 92 ASN A CA 1
ATOM 741 C C . ASN A 1 92 ? 1.494 1.735 2.873 1.00 84.94 92 ASN A C 1
ATOM 743 O O . ASN A 1 92 ? 1.539 0.567 3.256 1.00 84.94 92 ASN A O 1
ATOM 747 N N . LEU A 1 93 ? 1.605 2.763 3.723 1.00 89.44 93 LEU A N 1
ATOM 748 C CA . LEU A 1 93 ? 1.678 2.589 5.178 1.00 89.44 93 LEU A CA 1
ATOM 749 C C . LEU A 1 93 ? 0.355 2.027 5.734 1.00 89.44 93 LEU A C 1
ATOM 751 O O . LEU A 1 93 ? -0.718 2.587 5.498 1.00 89.44 93 LEU A O 1
ATOM 755 N N . ARG A 1 94 ? 0.389 0.899 6.452 1.00 88.19 94 ARG A N 1
ATOM 756 C CA . ARG A 1 94 ? -0.828 0.215 6.933 1.00 88.19 94 ARG A CA 1
ATOM 757 C C . ARG A 1 94 ? -0.684 -0.273 8.368 1.00 88.19 94 ARG A C 1
ATOM 759 O O . ARG A 1 94 ? 0.396 -0.692 8.777 1.00 88.19 94 ARG A O 1
ATOM 766 N N . ILE A 1 95 ? -1.813 -0.309 9.076 1.00 90.12 95 ILE A N 1
ATOM 767 C CA 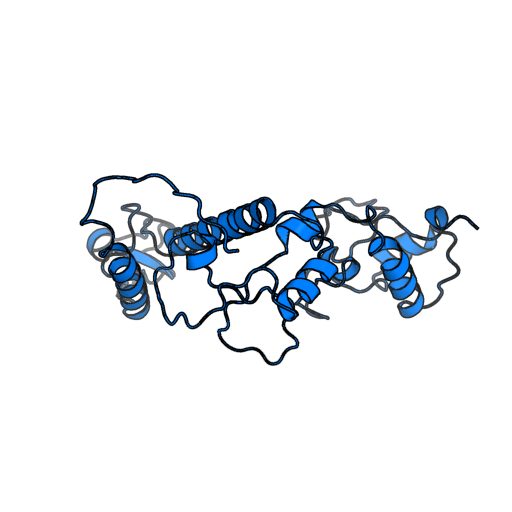. ILE A 1 95 ? -1.951 -0.962 10.381 1.00 90.12 95 ILE A CA 1
ATOM 768 C C . ILE A 1 95 ? -2.141 -2.471 10.178 1.00 90.12 95 ILE A C 1
ATOM 770 O O . ILE A 1 95 ? -2.951 -2.911 9.351 1.00 90.12 95 ILE A O 1
ATOM 774 N N . CYS A 1 96 ? -1.386 -3.271 10.926 1.00 87.62 96 CYS A N 1
ATOM 775 C CA . CYS A 1 96 ? -1.514 -4.717 10.973 1.00 87.62 96 CYS A CA 1
ATOM 776 C C . CYS A 1 96 ? -2.870 -5.107 11.578 1.00 87.62 96 CYS A C 1
ATOM 778 O O . CYS A 1 96 ? -3.230 -4.599 12.635 1.00 87.62 96 CYS A O 1
ATOM 780 N N . PRO A 1 97 ? -3.629 -6.026 10.960 1.00 83.00 97 PRO A N 1
ATOM 781 C CA . PRO A 1 97 ? -4.895 -6.484 11.528 1.00 83.00 97 PRO A CA 1
ATOM 782 C C . PRO A 1 97 ? -4.719 -7.533 12.640 1.00 83.00 97 PRO A C 1
ATOM 784 O O . PRO A 1 97 ? -5.703 -7.922 13.264 1.00 83.00 97 PRO A O 1
ATOM 787 N N . ARG A 1 98 ? -3.500 -8.048 12.859 1.00 82.38 98 ARG A N 1
ATOM 788 C CA . ARG A 1 98 ? -3.248 -9.143 13.802 1.00 82.38 98 ARG A CA 1
ATOM 789 C C . ARG A 1 98 ? -2.851 -8.603 15.179 1.00 82.38 98 ARG A C 1
ATOM 791 O O . ARG A 1 98 ? -1.990 -7.730 15.239 1.00 82.38 98 ARG A O 1
ATOM 798 N N . PRO A 1 99 ? -3.424 -9.143 16.269 1.00 71.12 99 PRO A N 1
ATOM 799 C CA . PRO A 1 99 ? -3.081 -8.734 17.632 1.00 71.12 99 PRO A CA 1
ATOM 800 C C . PRO A 1 99 ? -1.706 -9.248 18.086 1.00 71.12 99 PRO A C 1
ATOM 802 O O . PRO A 1 99 ? -1.095 -8.646 18.957 1.00 71.12 99 PRO A O 1
ATOM 805 N N . ALA A 1 100 ? -1.200 -10.324 17.475 1.00 77.88 100 ALA A N 1
ATOM 806 C CA . ALA A 1 100 ? 0.134 -10.862 17.723 1.00 77.88 100 ALA A CA 1
ATOM 807 C C . ALA A 1 100 ? 0.846 -11.142 16.393 1.00 77.88 100 ALA A C 1
ATOM 809 O O . ALA A 1 100 ? 0.225 -11.622 15.438 1.00 77.88 100 ALA A O 1
ATOM 810 N N . CYS A 1 101 ? 2.138 -10.820 16.332 1.00 81.69 101 CYS A N 1
ATOM 811 C CA . CYS A 1 101 ? 3.005 -11.062 15.182 1.00 81.69 101 CYS A CA 1
ATOM 812 C C . CYS A 1 101 ? 4.344 -11.641 15.648 1.00 81.69 101 CYS A C 1
ATOM 814 O O . CYS A 1 101 ? 4.795 -11.366 16.753 1.00 81.69 101 CYS A O 1
ATOM 816 N N . ASP A 1 102 ? 4.987 -12.387 14.763 1.00 77.75 102 ASP A N 1
ATOM 817 C CA . ASP A 1 102 ? 6.279 -13.064 14.926 1.00 77.75 102 ASP A CA 1
ATOM 818 C C . ASP A 1 102 ? 7.501 -12.133 14.772 1.00 77.75 102 ASP A C 1
ATOM 820 O O . ASP A 1 102 ? 8.619 -12.595 14.578 1.00 77.75 102 ASP A O 1
ATOM 824 N N . GLY A 1 103 ? 7.302 -10.812 14.820 1.00 71.44 103 GLY A N 1
ATOM 825 C CA . GLY A 1 103 ? 8.374 -9.818 14.675 1.00 71.44 103 GLY A CA 1
ATOM 826 C C . GLY A 1 103 ? 8.803 -9.516 13.232 1.00 71.44 103 GLY A C 1
ATOM 827 O O . GLY A 1 103 ? 9.430 -8.490 12.999 1.00 71.44 103 GLY A O 1
ATOM 828 N N . ALA A 1 104 ? 8.393 -10.307 12.233 1.00 79.69 104 ALA A N 1
ATOM 829 C CA . ALA A 1 104 ? 8.709 -10.056 10.817 1.00 79.69 104 ALA A CA 1
ATOM 830 C C . ALA A 1 104 ? 7.679 -9.151 10.100 1.00 79.69 104 ALA A C 1
ATOM 832 O O . ALA A 1 104 ? 7.696 -8.981 8.875 1.00 79.69 104 ALA A O 1
ATOM 833 N N . CYS A 1 105 ? 6.731 -8.584 10.848 1.00 86.62 105 CYS A N 1
ATOM 834 C CA . CYS A 1 105 ? 5.622 -7.818 10.295 1.00 86.62 105 CYS A CA 1
ATOM 835 C C . CYS A 1 105 ? 6.084 -6.478 9.696 1.00 86.62 105 CYS A C 1
ATOM 837 O O . CYS A 1 105 ? 6.751 -5.679 10.338 1.00 86.62 105 CYS A O 1
ATOM 839 N N . ARG A 1 106 ? 5.650 -6.168 8.471 1.00 87.88 106 ARG A N 1
ATOM 840 C CA . ARG A 1 106 ? 5.977 -4.900 7.781 1.00 87.88 106 ARG A CA 1
ATOM 841 C C . ARG A 1 106 ? 4.899 -3.818 7.937 1.00 87.88 106 ARG A C 1
ATOM 843 O O . ARG A 1 106 ? 4.798 -2.913 7.113 1.00 87.88 106 ARG A O 1
ATOM 850 N N . ARG A 1 107 ? 4.022 -3.956 8.933 1.00 91.19 107 ARG A N 1
ATOM 851 C CA . ARG A 1 107 ? 2.871 -3.074 9.188 1.00 91.19 107 ARG A CA 1
ATOM 852 C C . ARG A 1 107 ? 2.913 -2.561 10.622 1.00 91.19 107 ARG A C 1
ATOM 854 O O . ARG A 1 107 ? 3.444 -3.238 11.499 1.00 91.19 107 ARG A O 1
ATOM 861 N N . LEU A 1 108 ? 2.309 -1.399 10.853 1.00 93.00 108 LEU A N 1
ATOM 862 C CA . LEU A 1 108 ? 2.242 -0.786 12.178 1.00 93.00 108 LEU A CA 1
ATOM 863 C C . LEU A 1 108 ? 1.368 -1.617 13.118 1.00 93.00 108 LEU A C 1
ATOM 865 O O . LEU A 1 108 ? 0.266 -2.024 12.749 1.00 93.00 108 LEU A O 1
ATOM 869 N N . HIS A 1 109 ? 1.835 -1.848 14.336 1.00 93.06 109 HIS A N 1
ATOM 870 C CA . HIS A 1 109 ? 1.065 -2.492 15.394 1.00 93.06 109 HIS A CA 1
ATOM 871 C C . HIS A 1 109 ? 0.387 -1.406 16.218 1.00 93.06 109 HIS A C 1
ATOM 873 O O . HIS A 1 109 ? 0.992 -0.851 17.131 1.00 93.06 109 HIS A O 1
ATOM 879 N N . LEU A 1 110 ? -0.847 -1.069 15.840 1.00 92.25 110 LEU A N 1
ATOM 880 C CA . LEU A 1 110 ? -1.644 -0.020 16.469 1.00 92.25 110 LEU A CA 1
ATOM 881 C C . LEU A 1 110 ? -3.111 -0.425 16.550 1.00 92.25 110 LEU A C 1
ATOM 883 O O . LEU A 1 110 ? -3.624 -1.129 15.678 1.00 92.25 110 LEU A O 1
ATOM 887 N N . CYS A 1 111 ? -3.799 0.055 17.578 1.00 90.25 111 CYS A N 1
ATOM 888 C CA . CYS A 1 111 ? -5.249 0.005 17.644 1.00 90.25 111 CYS A CA 1
ATOM 889 C C . CYS A 1 111 ? -5.837 0.989 16.627 1.00 90.25 111 CYS A C 1
ATOM 891 O O . CYS A 1 111 ? -5.525 2.178 16.651 1.00 90.25 111 CYS A O 1
ATOM 893 N N . ARG A 1 112 ? -6.703 0.495 15.739 1.00 90.38 112 ARG A N 1
ATOM 894 C CA . ARG A 1 112 ? -7.387 1.325 14.734 1.00 90.38 112 ARG A CA 1
ATOM 895 C C . ARG A 1 112 ? -8.316 2.347 15.382 1.00 90.38 112 ARG A C 1
ATOM 897 O O . ARG A 1 112 ? -8.297 3.502 14.978 1.00 90.38 112 ARG A O 1
ATOM 904 N N . ASP 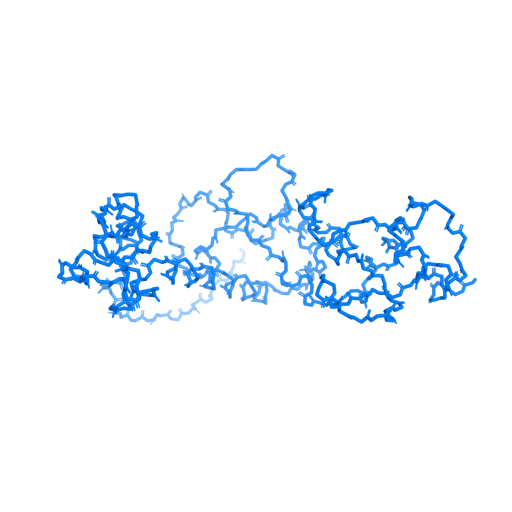A 1 113 ? -9.046 1.924 16.409 1.00 86.94 113 ASP A N 1
ATOM 905 C CA . ASP A 1 113 ? -9.983 2.779 17.141 1.00 86.94 113 ASP A CA 1
ATOM 906 C C . ASP A 1 113 ? -9.222 3.865 17.917 1.00 86.94 113 ASP A C 1
ATOM 908 O O . ASP A 1 113 ? -9.674 4.994 18.007 1.00 86.94 113 ASP A O 1
ATOM 912 N N . TRP A 1 114 ? -8.019 3.569 18.426 1.00 92.19 114 TRP A N 1
ATOM 913 C CA . TRP A 1 114 ? -7.182 4.579 19.087 1.00 92.19 114 TRP A CA 1
ATOM 914 C C . TRP A 1 114 ? -6.678 5.628 18.099 1.00 92.19 114 TRP A C 1
ATOM 916 O O . TRP A 1 114 ? -6.723 6.814 18.399 1.00 92.19 114 TRP A O 1
ATOM 926 N N . VAL A 1 115 ? -6.251 5.198 16.906 1.00 91.75 115 VAL A N 1
ATOM 927 C CA . VAL A 1 115 ? -5.856 6.120 15.830 1.00 91.75 115 VAL A CA 1
ATOM 928 C C . VAL A 1 115 ? -7.016 7.031 15.420 1.00 91.75 115 VAL A C 1
ATOM 930 O O . VAL A 1 115 ? -6.772 8.185 15.097 1.00 91.75 115 VAL A O 1
ATOM 933 N N . ALA A 1 116 ? -8.254 6.534 15.460 1.00 86.75 116 ALA A N 1
ATOM 934 C CA . ALA A 1 116 ? -9.459 7.315 15.178 1.00 86.75 116 ALA A CA 1
ATOM 935 C C . ALA A 1 116 ? -9.983 8.133 16.380 1.00 86.75 116 ALA A C 1
ATOM 937 O O . ALA A 1 116 ? -11.004 8.795 16.259 1.00 86.75 116 ALA A O 1
ATOM 938 N N . GLY A 1 117 ? -9.336 8.069 17.552 1.00 87.44 117 GLY A N 1
ATOM 939 C CA . GLY A 1 117 ? -9.807 8.758 18.763 1.00 87.44 117 GLY A CA 1
ATOM 940 C C . GLY A 1 117 ? -11.027 8.121 19.450 1.00 87.44 117 GLY A C 1
ATOM 941 O O . GLY A 1 117 ? -11.624 8.735 20.326 1.00 87.44 117 GLY A O 1
ATOM 942 N N . GLU A 1 118 ? -11.381 6.886 19.093 1.00 86.44 118 GLU A N 1
ATOM 943 C CA . GLU A 1 118 ? -12.605 6.174 19.505 1.00 86.44 118 GLU A CA 1
ATOM 944 C C . GLU A 1 118 ? -12.335 5.039 20.521 1.00 86.44 118 GLU A C 1
ATOM 946 O O . GLU A 1 118 ? -13.254 4.366 20.988 1.00 86.44 118 GLU A O 1
ATOM 951 N N . CYS A 1 119 ? -11.071 4.760 20.870 1.00 86.94 119 CYS A N 1
ATOM 952 C CA . CYS A 1 119 ? -10.742 3.674 21.801 1.00 86.94 119 CYS A CA 1
ATOM 953 C C . CYS A 1 119 ? -10.695 4.133 23.263 1.00 86.94 119 CYS A C 1
ATOM 955 O O . CYS A 1 119 ? -9.721 4.750 23.692 1.00 86.94 119 CYS A O 1
ATOM 957 N N . PHE A 1 120 ? -11.672 3.693 24.059 1.00 88.69 120 PHE A N 1
ATOM 958 C CA . PHE A 1 120 ? -11.746 3.964 25.505 1.00 88.69 120 PHE A CA 1
ATOM 959 C C . PHE A 1 120 ? -11.364 2.764 26.390 1.00 88.69 120 PHE A C 1
ATOM 961 O O . PHE 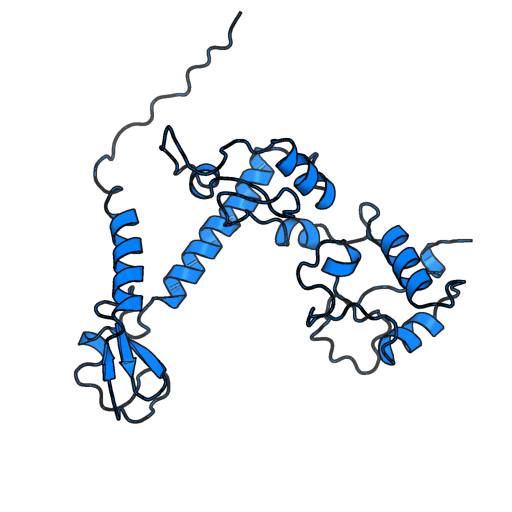A 1 120 ? -11.540 2.788 27.607 1.00 88.69 120 PHE A O 1
ATOM 968 N N . ARG A 1 121 ? -10.860 1.670 25.801 1.00 85.75 121 ARG A N 1
ATOM 969 C CA . ARG A 1 121 ? -10.535 0.449 26.557 1.00 85.75 121 ARG A CA 1
ATOM 970 C C . ARG A 1 121 ? -9.238 0.629 27.342 1.00 85.75 121 ARG A C 1
ATOM 972 O O . ARG A 1 121 ? -8.180 0.813 26.744 1.00 85.75 121 ARG A O 1
ATOM 979 N N . SER A 1 122 ? -9.305 0.448 28.658 1.00 81.00 122 SER A N 1
ATOM 980 C CA . SER A 1 122 ? -8.135 0.449 29.549 1.00 81.00 122 SER A CA 1
ATOM 981 C C . SER A 1 122 ? -7.183 -0.731 29.308 1.00 81.00 122 SER A C 1
ATOM 983 O O . SER A 1 122 ? -5.982 -0.609 29.518 1.00 81.00 122 SER A O 1
ATOM 985 N N . SER A 1 123 ? -7.701 -1.863 28.825 1.00 86.00 123 SER A N 1
ATOM 986 C CA . SER A 1 123 ? -6.953 -3.091 28.509 1.00 86.00 123 SER A CA 1
ATOM 987 C C . SER A 1 123 ? -7.137 -3.494 27.040 1.00 86.00 123 SER A C 1
ATOM 989 O O . SER A 1 123 ? -7.613 -4.579 26.702 1.00 86.00 123 SER A O 1
ATOM 991 N N . CYS A 1 124 ? -6.809 -2.581 26.123 1.00 86.00 124 CYS A N 1
ATOM 992 C CA . CYS A 1 124 ? -6.907 -2.845 24.689 1.00 86.00 124 CYS A CA 1
ATOM 993 C C . CYS A 1 124 ? -5.934 -3.951 24.241 1.00 86.00 124 CYS A C 1
ATOM 995 O O . CYS A 1 124 ? -4.757 -3.947 24.589 1.00 86.00 124 CYS A O 1
ATOM 997 N N . LYS A 1 125 ? -6.412 -4.871 23.391 1.00 85.56 125 LYS A N 1
ATOM 998 C CA . LYS A 1 125 ? -5.596 -5.956 22.811 1.00 85.56 125 LYS A CA 1
ATOM 999 C C . LYS A 1 125 ? -4.593 -5.494 21.745 1.00 85.56 125 LYS A C 1
ATOM 1001 O O . LYS A 1 125 ? -3.832 -6.306 21.231 1.00 85.56 125 LYS A O 1
ATOM 1006 N N . PHE A 1 126 ? -4.646 -4.225 21.351 1.00 88.25 126 PHE A N 1
ATOM 1007 C CA . PHE A 1 126 ? -3.760 -3.620 20.362 1.00 88.25 126 PHE A CA 1
ATOM 1008 C C . PHE A 1 126 ? -3.018 -2.442 20.995 1.00 88.25 126 PHE A C 1
ATOM 1010 O O . PHE A 1 126 ? -3.565 -1.747 21.847 1.00 88.25 126 PHE A O 1
ATOM 1017 N N . SER A 1 127 ? -1.786 -2.194 20.550 1.00 90.31 127 SER A N 1
ATOM 1018 C CA . SER A 1 127 ? -0.955 -1.118 21.099 1.00 90.31 127 SER A CA 1
ATOM 1019 C C . SER A 1 127 ? -1.522 0.273 20.789 1.00 90.31 127 SER A C 1
ATOM 1021 O O . SER A 1 127 ? -2.021 0.522 19.692 1.00 90.31 127 SER A O 1
ATOM 1023 N N . HIS A 1 128 ? -1.416 1.190 21.749 1.00 93.50 128 HIS A N 1
ATOM 1024 C CA . HIS A 1 128 ? -1.715 2.621 21.597 1.00 93.50 128 HIS A CA 1
ATOM 1025 C C . HIS A 1 128 ? -0.422 3.458 21.509 1.00 93.50 128 HIS A C 1
ATOM 1027 O O . HIS A 1 128 ? -0.419 4.654 21.774 1.00 93.50 128 HIS A O 1
ATOM 1033 N N . THR A 1 129 ? 0.711 2.830 21.184 1.00 94.50 129 THR A N 1
ATOM 1034 C CA . THR A 1 129 ? 2.023 3.488 21.150 1.00 94.50 129 THR A CA 1
ATOM 1035 C C . THR A 1 129 ? 2.489 3.637 19.706 1.00 94.50 129 THR A C 1
ATOM 1037 O O . THR A 1 129 ? 3.050 2.705 19.124 1.00 94.50 129 THR A O 1
ATOM 1040 N N . LEU A 1 130 ? 2.282 4.826 19.124 1.00 95.69 130 LEU A N 1
ATOM 1041 C CA . LEU A 1 130 ? 2.682 5.133 17.743 1.00 95.69 130 LEU A CA 1
ATOM 1042 C C . LEU A 1 130 ? 4.159 4.811 17.493 1.00 95.69 130 LEU A C 1
ATOM 1044 O O . LEU A 1 130 ? 4.469 4.092 16.548 1.00 95.69 130 LEU A O 1
ATOM 1048 N N . ARG A 1 131 ? 5.051 5.257 18.382 1.00 96.06 131 ARG A N 1
ATOM 1049 C CA . ARG A 1 131 ? 6.509 5.108 18.255 1.00 96.06 131 ARG A CA 1
ATOM 1050 C C . ARG A 1 131 ? 7.090 3.985 19.117 1.00 96.06 131 ARG A C 1
ATOM 1052 O O . ARG A 1 131 ? 8.047 4.188 19.854 1.00 96.06 131 ARG A O 1
ATOM 1059 N N . SER A 1 132 ? 6.513 2.788 19.034 1.00 94.31 132 SER A N 1
ATOM 1060 C CA . SER A 1 132 ? 7.177 1.581 19.551 1.00 94.31 132 SER A CA 1
ATOM 1061 C C . SER A 1 132 ? 8.419 1.231 18.714 1.00 94.31 132 SER A C 1
ATOM 1063 O O . SER A 1 132 ? 8.535 1.666 17.568 1.00 94.31 132 SER A O 1
ATOM 1065 N N . GLU A 1 133 ? 9.327 0.409 19.247 1.00 93.75 133 GLU A N 1
ATOM 1066 C CA . GLU A 1 133 ? 10.532 -0.055 18.533 1.00 93.75 133 GLU A CA 1
ATOM 1067 C C . GLU A 1 133 ? 10.198 -0.673 17.160 1.00 93.75 133 GLU A C 1
ATOM 1069 O O . GLU A 1 133 ? 10.770 -0.306 16.126 1.00 93.75 133 GLU A O 1
ATOM 1074 N N . HIS A 1 134 ? 9.185 -1.545 17.132 1.00 92.94 134 HIS A N 1
ATOM 1075 C CA . HIS A 1 134 ? 8.657 -2.137 15.903 1.00 92.94 134 HIS A CA 1
ATOM 1076 C C . HIS A 1 134 ? 8.127 -1.074 14.935 1.00 92.94 134 HIS A C 1
ATOM 1078 O O . HIS A 1 134 ? 8.495 -1.048 13.760 1.00 92.94 134 HIS A O 1
ATOM 1084 N N . ASN A 1 135 ? 7.276 -0.165 15.420 1.00 94.75 135 ASN A N 1
ATOM 1085 C CA . ASN A 1 135 ? 6.663 0.851 14.568 1.00 94.75 135 ASN A CA 1
ATOM 1086 C C . ASN A 1 135 ? 7.701 1.823 13.999 1.00 94.75 135 ASN A C 1
ATOM 1088 O O . ASN A 1 135 ? 7.587 2.202 12.837 1.00 94.75 135 ASN A O 1
ATOM 1092 N N . MET A 1 136 ? 8.744 2.168 14.756 1.00 96.19 136 MET A N 1
ATOM 1093 C CA . MET A 1 136 ? 9.850 2.987 14.257 1.00 96.19 136 MET A CA 1
ATOM 1094 C C . MET A 1 136 ? 10.619 2.292 13.130 1.00 96.19 136 MET A C 1
ATOM 1096 O O . MET A 1 136 ? 10.977 2.939 12.146 1.00 96.19 136 MET A O 1
ATOM 1100 N N . THR A 1 137 ? 10.815 0.975 13.218 1.00 94.50 137 THR A N 1
ATOM 1101 C CA . THR A 1 137 ? 11.420 0.184 12.132 1.00 94.50 137 THR A CA 1
ATOM 1102 C C . THR A 1 137 ? 10.565 0.236 10.864 1.00 94.50 137 THR A C 1
ATOM 1104 O O . THR A 1 137 ? 11.083 0.459 9.767 1.00 94.50 137 THR A O 1
ATOM 1107 N N . VAL A 1 138 ? 9.240 0.120 11.007 1.00 94.00 138 VAL A N 1
ATOM 1108 C CA . VAL A 1 138 ? 8.300 0.278 9.889 1.00 94.00 138 VAL A CA 1
ATOM 1109 C C . VAL A 1 138 ? 8.357 1.704 9.327 1.00 94.00 138 VAL A C 1
ATOM 1111 O O . VAL A 1 138 ? 8.538 1.870 8.127 1.00 94.00 138 VAL A O 1
ATOM 1114 N N . LEU A 1 139 ? 8.267 2.744 10.160 1.00 95.50 139 LEU A N 1
ATOM 1115 C CA . LEU A 1 139 ? 8.277 4.143 9.711 1.00 95.50 139 LEU A CA 1
ATOM 1116 C C . LEU A 1 139 ? 9.564 4.510 8.960 1.00 95.50 139 LEU A C 1
ATOM 1118 O O . LEU A 1 139 ? 9.485 5.170 7.925 1.00 95.50 139 LEU A O 1
ATOM 1122 N N . ARG A 1 140 ? 10.733 4.034 9.411 1.00 93.88 140 ARG A N 1
ATOM 1123 C CA . ARG A 1 140 ? 12.010 4.225 8.699 1.00 93.88 140 ARG A CA 1
ATOM 1124 C C . ARG A 1 140 ? 11.992 3.598 7.311 1.00 93.88 140 ARG A C 1
ATOM 1126 O O . ARG A 1 140 ? 12.379 4.253 6.351 1.00 93.88 140 ARG A O 1
ATOM 1133 N N . ARG A 1 141 ? 11.475 2.372 7.185 1.00 90.88 141 ARG A N 1
ATOM 1134 C CA . ARG A 1 141 ? 11.338 1.680 5.891 1.00 90.88 141 ARG A CA 1
ATOM 1135 C C . ARG A 1 141 ? 10.412 2.416 4.919 1.00 90.88 141 ARG A C 1
ATOM 1137 O O . ARG A 1 141 ? 10.573 2.313 3.711 1.00 90.88 141 ARG A O 1
ATOM 1144 N N . PHE A 1 142 ? 9.439 3.153 5.446 1.00 92.31 142 PHE A N 1
ATOM 1145 C CA . PHE A 1 142 ? 8.547 4.000 4.659 1.00 92.31 142 PHE A CA 1
ATOM 1146 C C . PHE A 1 142 ? 9.063 5.438 4.488 1.00 92.31 142 PHE A C 1
ATOM 1148 O O . PHE A 1 142 ? 8.356 6.239 3.897 1.00 92.31 142 PHE A O 1
ATOM 1155 N N . HIS A 1 143 ? 10.259 5.788 4.974 1.00 92.56 143 HIS A N 1
ATOM 1156 C CA . HIS A 1 143 ? 10.778 7.166 4.978 1.00 92.56 143 HIS A CA 1
ATOM 1157 C C . HIS A 1 143 ? 9.848 8.181 5.677 1.00 92.56 143 HIS A C 1
ATOM 1159 O O . HIS A 1 143 ? 9.787 9.344 5.301 1.00 92.56 143 HIS A O 1
ATOM 1165 N N . LEU A 1 144 ? 9.125 7.742 6.712 1.00 93.94 144 LEU A N 1
ATOM 1166 C CA . LEU A 1 144 ? 8.184 8.557 7.494 1.00 93.94 144 LEU A CA 1
ATOM 1167 C C . LEU A 1 144 ? 8.584 8.645 8.980 1.00 93.94 144 LEU A C 1
ATOM 1169 O O . LEU A 1 144 ? 7.753 8.946 9.830 1.00 93.94 144 LEU A O 1
ATOM 1173 N N . ALA A 1 145 ? 9.840 8.335 9.322 1.00 95.06 145 ALA A N 1
ATOM 1174 C CA . ALA A 1 145 ? 10.317 8.350 10.710 1.00 95.06 145 ALA A CA 1
ATOM 1175 C C . ALA A 1 145 ? 10.359 9.762 11.318 1.00 95.06 145 ALA A C 1
ATOM 1177 O O . ALA A 1 145 ? 10.031 9.922 12.494 1.00 95.06 145 ALA A O 1
ATOM 1178 N N . GLU A 1 146 ? 10.701 10.760 10.501 1.00 94.50 146 GLU A N 1
ATOM 1179 C CA . GLU A 1 146 ? 10.814 12.171 10.899 1.00 94.50 146 GLU A CA 1
ATOM 1180 C C . GLU A 1 146 ? 9.486 12.938 10.778 1.00 94.50 146 GLU A C 1
ATOM 1182 O O . GLU A 1 146 ? 9.393 14.101 11.161 1.00 94.50 146 GLU A O 1
ATOM 1187 N N . GLU A 1 147 ? 8.434 12.306 10.250 1.00 94.94 147 GLU A N 1
ATOM 1188 C CA . GLU A 1 147 ? 7.109 12.923 10.179 1.00 94.94 147 GLU A CA 1
ATOM 1189 C C . GLU A 1 147 ? 6.531 13.102 11.584 1.00 94.94 147 GLU A C 1
ATOM 1191 O O . GLU A 1 147 ? 6.649 12.215 12.431 1.00 94.94 147 GLU A O 1
ATOM 1196 N N . GLY A 1 148 ? 5.861 14.230 11.826 1.00 96.56 148 GLY A N 1
ATOM 1197 C CA . GLY A 1 148 ? 5.216 14.504 13.108 1.00 96.56 148 GLY A CA 1
ATOM 1198 C C . GLY A 1 148 ? 4.032 13.572 13.391 1.00 96.56 148 GLY A C 1
ATOM 1199 O O . GLY A 1 148 ? 3.278 13.208 12.486 1.00 96.56 148 GLY A O 1
ATOM 1200 N N . ASP A 1 149 ? 3.824 13.239 14.666 1.00 95.88 149 ASP A N 1
ATOM 1201 C CA . ASP A 1 149 ? 2.805 12.274 15.111 1.00 95.88 149 ASP A CA 1
ATOM 1202 C C . ASP A 1 149 ? 1.400 12.649 14.636 1.00 95.88 149 ASP A C 1
ATOM 1204 O O . ASP A 1 149 ? 0.671 11.803 14.125 1.00 95.88 149 ASP A O 1
ATOM 1208 N N . THR A 1 150 ? 1.046 13.933 14.696 1.00 94.44 150 THR A N 1
ATOM 1209 C CA . THR A 1 150 ? -0.247 14.433 14.215 1.00 94.44 150 THR A CA 1
ATOM 1210 C C . THR A 1 150 ? -0.458 14.169 12.721 1.00 94.44 150 THR A C 1
ATOM 1212 O O . THR A 1 150 ? -1.562 13.824 12.308 1.00 94.44 150 THR A O 1
ATOM 1215 N N . ALA A 1 151 ? 0.581 14.318 11.894 1.00 94.12 151 ALA A N 1
ATOM 1216 C CA . ALA A 1 151 ? 0.487 14.061 10.456 1.00 94.12 151 ALA A CA 1
ATOM 1217 C C . ALA A 1 151 ? 0.376 12.556 10.164 1.00 94.12 151 ALA A C 1
ATOM 1219 O O . ALA A 1 151 ? -0.421 12.145 9.316 1.00 94.12 151 ALA A O 1
ATOM 1220 N N . LEU A 1 152 ? 1.126 11.731 10.903 1.00 95.38 152 LEU A N 1
ATOM 1221 C CA . LEU A 1 152 ? 1.052 10.273 10.816 1.00 95.38 152 LEU A CA 1
ATOM 1222 C C . LEU A 1 152 ? -0.326 9.745 11.224 1.00 95.38 152 LEU A C 1
ATOM 1224 O O . LEU A 1 152 ? -0.881 8.902 10.523 1.00 95.38 152 LEU A O 1
ATOM 1228 N N . LEU A 1 153 ? -0.892 10.246 12.324 1.00 94.00 153 LEU A N 1
ATOM 1229 C CA . LEU A 1 153 ? -2.210 9.828 12.796 1.00 94.00 153 LEU A CA 1
ATOM 1230 C C . LEU A 1 153 ? -3.299 10.173 11.778 1.00 94.00 153 LEU A C 1
ATOM 1232 O O . LEU A 1 153 ? -4.034 9.269 11.398 1.00 94.00 153 LEU A O 1
ATOM 1236 N N . ARG A 1 154 ? -3.318 11.396 11.225 1.00 91.12 154 ARG A N 1
ATOM 1237 C CA . ARG A 1 154 ? -4.265 11.766 10.152 1.00 91.12 154 ARG A CA 1
ATOM 1238 C C . ARG A 1 154 ? -4.150 10.854 8.927 1.00 91.12 154 ARG A C 1
ATOM 1240 O O . ARG A 1 154 ? -5.145 10.334 8.436 1.00 91.12 154 ARG A O 1
ATOM 1247 N N . LEU A 1 155 ? -2.921 10.586 8.469 1.00 88.94 155 LEU A N 1
ATOM 1248 C CA . LEU A 1 155 ? -2.666 9.693 7.331 1.00 88.94 155 LEU A CA 1
ATOM 1249 C C . LEU A 1 155 ? -3.236 8.279 7.547 1.00 88.94 155 LEU A C 1
ATOM 1251 O O . LEU A 1 155 ? -3.635 7.607 6.585 1.00 88.94 155 LEU A O 1
ATOM 1255 N N . LEU A 1 156 ? -3.191 7.793 8.789 1.00 90.69 156 LEU A N 1
ATOM 1256 C CA . LEU A 1 156 ? -3.681 6.474 9.179 1.00 90.69 156 LEU A CA 1
ATOM 1257 C C . LEU A 1 156 ? -5.196 6.474 9.411 1.00 90.69 156 LEU A C 1
ATOM 1259 O O . LEU A 1 156 ? -5.862 5.521 9.003 1.00 90.69 156 LEU A O 1
ATOM 1263 N N . GLU A 1 157 ? -5.733 7.532 10.009 1.00 86.81 157 GLU A N 1
ATOM 1264 C CA . GLU A 1 157 ? -7.156 7.735 10.268 1.00 86.81 157 GLU A CA 1
ATOM 1265 C C . GLU A 1 157 ? -7.969 7.721 8.970 1.00 86.81 157 GLU A C 1
ATOM 1267 O O . GLU A 1 157 ? -8.885 6.905 8.854 1.00 86.81 157 GLU A O 1
ATOM 1272 N N . ASP A 1 158 ? -7.547 8.480 7.949 1.00 72.06 158 ASP A N 1
ATOM 1273 C CA . ASP A 1 158 ? -8.165 8.507 6.610 1.00 72.06 158 ASP A CA 1
ATOM 1274 C C . ASP A 1 158 ? -8.322 7.103 6.001 1.00 72.06 158 ASP A C 1
ATOM 1276 O O . ASP A 1 158 ? -9.208 6.826 5.192 1.00 72.06 158 ASP A O 1
ATOM 1280 N N . ARG A 1 159 ? -7.445 6.169 6.379 1.00 70.12 159 ARG A N 1
ATOM 1281 C CA . ARG A 1 159 ? -7.485 4.779 5.900 1.00 70.12 159 ARG A CA 1
ATOM 1282 C C . ARG A 1 159 ? -8.348 3.897 6.764 1.00 70.12 159 ARG A C 1
ATOM 1284 O O . ARG A 1 159 ? -8.920 2.946 6.237 1.00 70.12 159 ARG A O 1
ATOM 1291 N N . CYS A 1 160 ? -8.390 4.146 8.067 1.00 69.69 160 CYS A N 1
ATOM 1292 C CA . CYS A 1 160 ? -9.294 3.455 8.972 1.00 69.69 160 CYS A CA 1
ATOM 1293 C C . CYS A 1 160 ? -10.743 3.778 8.597 1.00 69.69 160 CYS A C 1
ATOM 1295 O O . CYS A 1 160 ? -11.536 2.854 8.438 1.00 69.69 160 CYS A O 1
ATOM 1297 N N . THR A 1 161 ? -11.062 5.050 8.348 1.00 61.44 161 THR A N 1
ATOM 1298 C CA . THR A 1 161 ? -12.384 5.500 7.888 1.00 61.44 161 THR A CA 1
ATOM 1299 C C . THR A 1 161 ? -12.698 5.000 6.479 1.00 61.44 161 THR A C 1
ATOM 1301 O O . THR A 1 161 ? -13.738 4.376 6.287 1.00 61.44 161 THR A O 1
ATOM 1304 N N . ALA A 1 162 ? -11.788 5.135 5.506 1.00 54.16 162 ALA A N 1
ATOM 1305 C CA . ALA A 1 162 ? -12.018 4.613 4.153 1.00 54.16 162 ALA A CA 1
ATOM 1306 C C . ALA A 1 162 ? -12.176 3.081 4.113 1.00 54.16 162 ALA A C 1
ATOM 1308 O O . ALA A 1 162 ? -12.931 2.556 3.295 1.00 54.16 162 ALA A O 1
ATOM 1309 N N . GLN A 1 163 ? -11.478 2.343 4.985 1.00 52.28 163 GLN A N 1
ATOM 1310 C CA . GLN A 1 163 ? -11.641 0.893 5.092 1.00 52.28 163 GLN A CA 1
ATOM 1311 C C . GLN A 1 163 ? -12.974 0.510 5.756 1.00 52.28 163 GLN A C 1
ATOM 1313 O O . GLN A 1 163 ? -13.559 -0.477 5.322 1.00 52.28 163 GLN A O 1
ATOM 1318 N N . ARG A 1 164 ? -13.466 1.294 6.732 1.00 52.88 164 ARG A N 1
ATOM 1319 C CA . ARG A 1 164 ? -14.813 1.147 7.320 1.00 52.88 164 ARG A CA 1
ATOM 1320 C C . ARG A 1 164 ? -15.912 1.421 6.285 1.00 52.88 164 ARG A C 1
ATOM 1322 O O . ARG A 1 164 ? -16.759 0.567 6.058 1.00 52.88 164 ARG A O 1
ATOM 1329 N N . HIS A 1 165 ? -15.813 2.522 5.540 1.00 47.44 165 HIS A N 1
ATOM 1330 C CA . HIS A 1 165 ? -16.778 2.852 4.485 1.00 47.44 165 HIS A CA 1
ATOM 1331 C C . HIS A 1 165 ? -16.820 1.823 3.351 1.00 47.44 165 HIS A C 1
ATOM 1333 O O . HIS A 1 165 ? -17.891 1.529 2.831 1.00 47.44 165 HIS A O 1
ATOM 1339 N N . ARG A 1 166 ? -15.673 1.247 2.966 1.00 45.66 166 ARG A N 1
ATOM 1340 C CA . ARG A 1 166 ? -15.648 0.202 1.934 1.00 45.66 166 ARG A CA 1
ATOM 1341 C C . ARG A 1 166 ? -16.259 -1.115 2.435 1.00 45.66 166 ARG A C 1
ATOM 1343 O O . ARG A 1 166 ? -16.931 -1.777 1.655 1.00 45.66 166 ARG A O 1
ATOM 1350 N N . SER A 1 167 ? -16.074 -1.478 3.711 1.00 50.88 167 SER A N 1
ATOM 1351 C CA . SER A 1 167 ? -16.763 -2.642 4.295 1.00 50.88 167 SER A CA 1
ATOM 1352 C C . SER A 1 167 ? -18.266 -2.421 4.464 1.00 50.88 167 SER A C 1
ATOM 1354 O O . SER A 1 167 ? -19.026 -3.371 4.307 1.00 50.88 167 SER A O 1
ATOM 1356 N N . ASP A 1 168 ? -18.696 -1.186 4.731 1.00 52.41 168 ASP A N 1
ATOM 1357 C CA . ASP A 1 168 ? -20.116 -0.853 4.864 1.00 52.41 168 ASP A CA 1
ATOM 1358 C C . ASP A 1 168 ? -20.821 -0.888 3.494 1.00 52.41 168 ASP A C 1
ATOM 1360 O O . ASP A 1 168 ? -21.858 -1.534 3.362 1.00 52.41 168 ASP A O 1
ATOM 1364 N N . GLN A 1 169 ? -20.194 -0.345 2.440 1.00 57.16 169 GLN A N 1
ATOM 1365 C CA . GLN A 1 169 ? -20.712 -0.390 1.060 1.00 57.16 169 GLN A CA 1
ATOM 1366 C C . GLN A 1 169 ? -20.812 -1.809 0.475 1.00 57.16 169 GLN A C 1
ATOM 1368 O O . GLN A 1 169 ? -21.690 -2.085 -0.341 1.00 57.16 169 GLN A O 1
ATOM 1373 N N . GLU A 1 170 ? -19.934 -2.734 0.881 1.00 68.81 170 GLU A N 1
ATOM 1374 C CA . GLU A 1 170 ? -20.005 -4.151 0.480 1.00 68.81 170 GLU A CA 1
ATOM 1375 C C . GLU A 1 170 ? -21.193 -4.896 1.129 1.00 68.81 170 GLU A C 1
ATOM 1377 O O . GLU A 1 170 ? -21.566 -5.983 0.677 1.00 68.81 170 GLU A O 1
ATOM 1382 N N . LEU A 1 171 ? -21.808 -4.311 2.165 1.00 83.38 171 LEU A N 1
ATOM 1383 C CA . LEU A 1 171 ? -22.924 -4.877 2.929 1.00 83.38 171 LEU A CA 1
ATOM 1384 C C . LEU A 1 171 ? -24.242 -4.109 2.745 1.00 83.38 171 LEU A C 1
ATOM 1386 O O . LEU A 1 171 ? -25.222 -4.387 3.442 1.00 83.38 171 LEU A O 1
ATOM 1390 N N . GLU A 1 172 ? -24.286 -3.170 1.803 1.00 86.00 172 GLU A N 1
ATOM 1391 C CA . GLU A 1 172 ? -25.467 -2.373 1.491 1.00 86.00 172 GLU A CA 1
ATOM 1392 C C . GLU A 1 172 ? -26.374 -3.046 0.457 1.00 86.00 172 GLU A C 1
ATOM 1394 O O . GLU A 1 172 ? -25.960 -3.620 -0.555 1.00 86.00 172 GLU A O 1
ATOM 1399 N N . CYS A 1 173 ? -27.676 -2.918 0.680 1.00 80.94 173 CYS A N 1
ATOM 1400 C CA . CYS A 1 173 ? -28.677 -3.328 -0.276 1.00 80.94 173 CYS A CA 1
ATOM 1401 C C . CYS A 1 173 ? -28.814 -2.301 -1.394 1.00 80.94 173 CYS A C 1
ATOM 1403 O O . CYS A 1 173 ? -29.310 -1.206 -1.171 1.00 80.94 173 CYS A O 1
ATOM 1405 N N . ALA A 1 174 ? -28.541 -2.701 -2.635 1.00 82.31 174 ALA A N 1
ATOM 1406 C CA . ALA A 1 174 ? -28.715 -1.838 -3.808 1.00 82.31 174 ALA A CA 1
ATOM 1407 C C . ALA A 1 174 ? -30.174 -1.402 -4.102 1.00 82.31 174 ALA A C 1
ATOM 1409 O O . ALA A 1 174 ? -30.408 -0.681 -5.067 1.00 82.31 174 ALA A O 1
ATOM 1410 N N . VAL A 1 175 ? -31.160 -1.858 -3.316 1.00 83.06 175 VAL A N 1
ATOM 1411 C CA . VAL A 1 175 ? -32.569 -1.434 -3.427 1.00 83.06 175 VAL A CA 1
ATOM 1412 C C . VAL A 1 175 ? -32.902 -0.340 -2.415 1.00 83.06 175 VAL A C 1
ATOM 1414 O O . VAL A 1 175 ? -33.470 0.674 -2.801 1.00 83.06 175 VAL A O 1
ATOM 1417 N N . CYS A 1 176 ? -32.578 -0.536 -1.131 1.00 77.25 176 CYS A N 1
ATOM 1418 C CA . CYS A 1 176 ? -32.903 0.433 -0.076 1.00 77.25 176 CYS A CA 1
ATOM 1419 C C . CYS A 1 176 ? -31.722 1.307 0.361 1.00 77.25 176 CYS A C 1
ATOM 1421 O O . CYS A 1 176 ? -31.933 2.231 1.133 1.00 77.25 176 CYS A O 1
ATOM 1423 N N . LEU A 1 177 ? -30.512 1.025 -0.132 1.00 74.38 177 LEU A N 1
ATOM 1424 C CA . LEU A 1 177 ? -29.261 1.729 0.179 1.00 74.38 177 LEU A CA 1
ATOM 1425 C C . LEU A 1 177 ? -28.917 1.748 1.681 1.00 74.38 177 LEU A C 1
ATOM 1427 O O . LEU A 1 177 ? -28.237 2.643 2.165 1.00 74.38 177 LEU A O 1
ATOM 1431 N N . GLU A 1 178 ? -29.391 0.741 2.415 1.00 78.31 178 GLU A N 1
ATOM 1432 C CA . GLU A 1 178 ? -29.072 0.494 3.825 1.00 78.31 178 GLU A CA 1
ATOM 1433 C C . GLU A 1 178 ? -28.346 -0.852 3.952 1.00 78.31 178 GLU A C 1
ATOM 1435 O O . GLU A 1 178 ? -28.462 -1.699 3.058 1.00 78.31 178 GLU A O 1
ATOM 1440 N N . LEU A 1 179 ? -27.663 -1.095 5.078 1.00 82.06 179 LEU A N 1
ATOM 1441 C CA . LEU A 1 179 ? -27.106 -2.414 5.415 1.00 82.06 179 LEU A CA 1
ATOM 1442 C C . LEU A 1 179 ? -28.163 -3.526 5.276 1.00 82.06 179 LEU A C 1
ATOM 1444 O O . LEU A 1 179 ? -29.336 -3.327 5.614 1.00 82.06 179 LEU A O 1
ATOM 1448 N N . PHE A 1 180 ? -27.766 -4.714 4.803 1.00 87.38 180 PHE A N 1
ATOM 1449 C CA . PHE A 1 180 ? -28.727 -5.795 4.568 1.00 87.38 180 PHE A CA 1
ATOM 1450 C C . PHE A 1 180 ? -29.509 -6.171 5.839 1.00 87.38 180 PHE A C 1
ATOM 1452 O O . PHE A 1 180 ? -28.964 -6.667 6.823 1.00 87.38 180 PHE A O 1
ATOM 1459 N N . ARG A 1 181 ? -30.837 -6.056 5.778 1.00 87.75 181 ARG A N 1
ATOM 1460 C CA . ARG A 1 181 ? -31.752 -6.684 6.738 1.00 87.75 181 ARG A CA 1
ATOM 1461 C C . ARG A 1 181 ? -32.172 -8.044 6.202 1.00 87.75 181 ARG A C 1
ATOM 1463 O O . ARG A 1 181 ? -32.915 -8.117 5.221 1.00 87.75 181 ARG A O 1
ATOM 1470 N N . ARG A 1 182 ? -31.717 -9.121 6.855 1.00 89.56 182 ARG A N 1
ATOM 1471 C CA . ARG A 1 182 ? -31.940 -10.510 6.413 1.00 89.56 182 ARG A CA 1
ATOM 1472 C C . ARG A 1 182 ? -31.395 -10.717 4.994 1.00 89.56 182 ARG A C 1
ATOM 1474 O O . ARG A 1 182 ? -32.165 -10.895 4.047 1.00 89.56 182 ARG A O 1
ATOM 1481 N N . ALA A 1 183 ? -30.075 -10.642 4.851 1.00 93.19 183 ALA A N 1
ATOM 1482 C CA . ALA A 1 183 ? -29.361 -10.755 3.586 1.00 93.19 183 ALA A CA 1
ATOM 1483 C C . ALA A 1 183 ? -29.819 -11.997 2.808 1.00 93.19 183 ALA A C 1
ATOM 1485 O O . ALA A 1 183 ? -29.752 -13.123 3.297 1.00 93.19 183 ALA A O 1
ATOM 1486 N N . THR A 1 184 ? -30.320 -11.790 1.596 1.00 94.88 184 THR A N 1
ATOM 1487 C CA . THR A 1 184 ? -30.901 -12.818 0.732 1.00 94.88 184 THR A CA 1
ATOM 1488 C C . THR A 1 184 ? -30.211 -12.774 -0.620 1.00 94.88 184 THR A C 1
ATOM 1490 O O . THR A 1 184 ? -30.321 -11.786 -1.347 1.00 94.88 184 THR A O 1
ATOM 1493 N N . THR A 1 185 ? -29.494 -13.844 -0.948 1.00 94.69 185 THR A N 1
ATOM 1494 C CA . THR A 1 185 ? -28.777 -14.010 -2.213 1.00 94.69 185 THR A CA 1
ATOM 1495 C C . THR A 1 185 ? -29.664 -14.743 -3.211 1.00 94.69 185 THR A C 1
ATOM 1497 O O . THR A 1 185 ? -30.178 -15.826 -2.928 1.00 94.69 185 THR A O 1
ATOM 1500 N N . LEU A 1 186 ? -29.870 -14.142 -4.379 1.00 93.88 186 LEU A N 1
ATOM 1501 C CA . LEU A 1 186 ? -30.648 -14.730 -5.470 1.00 93.88 186 LEU A CA 1
ATOM 1502 C C . LEU A 1 186 ? -29.810 -15.765 -6.236 1.00 93.88 186 LEU A C 1
ATOM 1504 O O . LEU A 1 186 ? -28.582 -15.722 -6.191 1.00 93.88 186 LEU A O 1
ATOM 1508 N N . GLY A 1 187 ? -30.449 -16.632 -7.026 1.00 91.50 187 GLY A N 1
ATOM 1509 C CA . GLY A 1 187 ? -29.767 -17.651 -7.845 1.00 91.50 187 GLY A CA 1
ATOM 1510 C C . GLY A 1 187 ? -28.720 -17.116 -8.839 1.00 91.50 187 GLY A C 1
ATOM 1511 O O . GLY A 1 187 ? -27.877 -17.871 -9.308 1.00 91.50 187 GLY A O 1
ATOM 1512 N N . CYS A 1 188 ? -28.728 -15.811 -9.131 1.00 91.81 188 CYS A N 1
ATOM 1513 C CA . CYS A 1 188 ? -27.707 -15.141 -9.940 1.00 91.81 188 CYS A CA 1
ATOM 1514 C C . CYS A 1 188 ? -26.482 -14.648 -9.142 1.00 91.81 188 CYS A C 1
ATOM 1516 O O . CYS A 1 188 ? -25.602 -14.026 -9.727 1.00 91.81 188 CYS A O 1
ATOM 1518 N N . GLY A 1 189 ? -26.451 -14.837 -7.819 1.00 90.12 189 GLY A N 1
ATOM 1519 C CA . GLY A 1 189 ? -25.350 -14.433 -6.935 1.00 90.12 189 GLY A CA 1
ATOM 1520 C C . GLY A 1 189 ? -25.441 -13.023 -6.334 1.00 90.12 189 GLY A C 1
ATOM 1521 O O . GLY A 1 189 ? -24.579 -12.656 -5.544 1.00 90.12 189 GLY A O 1
ATOM 1522 N N . HIS A 1 190 ? -26.473 -12.231 -6.649 1.00 93.00 190 HIS A N 1
ATOM 1523 C CA . HIS A 1 190 ? -26.658 -10.893 -6.066 1.00 93.00 190 HIS A CA 1
ATOM 1524 C C . HIS A 1 190 ? -27.449 -10.942 -4.756 1.00 93.00 190 HIS A C 1
ATOM 1526 O O . HIS A 1 190 ? -28.452 -11.656 -4.669 1.00 93.00 190 HIS A O 1
ATOM 1532 N N . THR A 1 191 ? -27.033 -10.139 -3.775 1.00 93.00 191 THR A N 1
ATOM 1533 C CA . THR A 1 191 ? -27.591 -10.123 -2.415 1.00 93.00 191 THR A CA 1
ATOM 1534 C C . THR A 1 191 ? -28.376 -8.840 -2.138 1.00 93.00 191 THR A C 1
ATOM 1536 O O . THR A 1 191 ? -27.965 -7.758 -2.545 1.00 93.00 191 THR A O 1
ATOM 1539 N N . PHE A 1 192 ? -29.516 -8.966 -1.450 1.00 92.94 192 PHE A N 1
ATOM 1540 C CA . PHE A 1 192 ? -30.427 -7.872 -1.082 1.00 92.94 192 PHE A CA 1
ATOM 1541 C C . PHE A 1 192 ? -31.074 -8.129 0.289 1.00 92.94 192 PHE A C 1
ATOM 1543 O O . PHE A 1 192 ? -30.959 -9.226 0.829 1.00 92.94 192 PHE A O 1
ATOM 1550 N N . CYS A 1 193 ? -31.807 -7.164 0.852 1.00 92.56 193 CYS A N 1
ATOM 1551 C CA . CYS A 1 193 ? -32.678 -7.430 2.003 1.00 92.56 193 CYS A CA 1
ATOM 1552 C C . CYS A 1 193 ? -33.804 -8.396 1.609 1.00 92.56 193 CYS A C 1
ATOM 1554 O O . CYS A 1 193 ? -34.375 -8.246 0.526 1.00 92.56 193 CYS A O 1
ATOM 1556 N N . ALA A 1 194 ? -34.187 -9.321 2.496 1.00 91.25 194 ALA A N 1
ATOM 1557 C CA . ALA A 1 194 ? -35.271 -10.277 2.236 1.00 91.25 194 ALA A CA 1
ATOM 1558 C C . ALA A 1 194 ? -36.566 -9.587 1.779 1.00 91.25 194 ALA A C 1
ATOM 1560 O O . ALA A 1 194 ? -37.230 -10.047 0.852 1.00 91.25 194 ALA A O 1
ATOM 1561 N N . ASP A 1 195 ? -36.898 -8.457 2.400 1.00 89.56 195 ASP A N 1
ATOM 1562 C CA . ASP A 1 195 ? -38.118 -7.713 2.091 1.00 89.56 195 ASP A CA 1
ATOM 1563 C C . ASP A 1 195 ? -38.018 -6.948 0.768 1.00 89.56 195 ASP A C 1
ATOM 1565 O O . ASP A 1 195 ? -39.006 -6.852 0.045 1.00 89.56 195 ASP A O 1
ATOM 1569 N N . CYS A 1 196 ? -36.818 -6.498 0.389 1.00 86.75 196 CYS A N 1
ATOM 1570 C CA . CYS A 1 196 ? -36.581 -5.792 -0.873 1.00 86.75 196 CYS A CA 1
ATOM 1571 C C . CYS A 1 196 ? -36.713 -6.693 -2.109 1.00 86.75 196 CYS A C 1
ATOM 1573 O O . CYS A 1 196 ? -36.893 -6.182 -3.212 1.00 86.75 196 CYS A O 1
ATOM 1575 N N . VAL A 1 197 ? -36.608 -8.018 -1.950 1.00 90.81 197 VAL A N 1
ATOM 1576 C CA . VAL A 1 197 ? -36.720 -8.978 -3.063 1.00 90.81 197 VAL A CA 1
ATOM 1577 C C . VAL A 1 197 ? -37.843 -10.002 -2.906 1.00 90.81 197 VAL A C 1
ATOM 1579 O O . VAL A 1 197 ? -37.968 -10.897 -3.739 1.00 90.81 197 VAL A O 1
ATOM 1582 N N . ARG A 1 198 ? -38.700 -9.863 -1.885 1.00 87.81 198 ARG A N 1
ATOM 1583 C CA . ARG A 1 198 ? -39.755 -10.836 -1.544 1.00 87.81 198 ARG A CA 1
ATOM 1584 C C . ARG A 1 198 ? -40.712 -11.136 -2.703 1.00 87.81 198 ARG A C 1
ATOM 1586 O O . ARG A 1 198 ? -41.134 -12.276 -2.865 1.00 87.81 198 ARG A O 1
ATOM 1593 N N . SER A 1 199 ? -41.078 -10.123 -3.486 1.00 84.75 199 SER A N 1
ATOM 1594 C CA . SER A 1 199 ? -42.044 -10.225 -4.591 1.00 84.75 199 SER A CA 1
ATOM 1595 C C . SER A 1 199 ? -41.404 -10.091 -5.977 1.00 84.75 199 SER A C 1
ATOM 1597 O O . SER A 1 199 ? -42.104 -10.047 -6.992 1.00 84.75 199 SER A O 1
ATOM 1599 N N . THR A 1 200 ? -40.074 -10.033 -6.052 1.00 83.19 200 THR A N 1
ATOM 1600 C CA . THR A 1 200 ? -39.370 -9.682 -7.285 1.00 83.19 200 THR A CA 1
ATOM 1601 C C . THR A 1 200 ? -39.117 -10.918 -8.145 1.00 83.19 200 THR A C 1
ATOM 1603 O O . THR A 1 200 ? -38.476 -11.871 -7.715 1.00 83.19 200 THR A O 1
ATOM 1606 N N . ARG A 1 201 ? -39.574 -10.898 -9.404 1.00 89.75 201 ARG A N 1
ATOM 1607 C CA . ARG A 1 201 ? -39.361 -12.013 -10.353 1.00 89.75 201 ARG A CA 1
ATOM 1608 C C . ARG A 1 201 ? -38.057 -11.922 -11.154 1.00 89.75 201 ARG A C 1
ATOM 1610 O O . ARG A 1 201 ? -37.669 -12.888 -11.809 1.00 89.75 201 ARG A O 1
ATOM 1617 N N . ARG A 1 202 ? -37.376 -10.772 -11.120 1.00 91.44 202 ARG A N 1
ATOM 1618 C CA . ARG A 1 202 ? -36.092 -10.525 -11.799 1.00 91.44 202 ARG A CA 1
ATOM 1619 C C . ARG A 1 202 ? -35.133 -9.784 -10.873 1.00 91.44 202 ARG A C 1
ATOM 1621 O O . ARG A 1 202 ? -35.553 -8.885 -10.159 1.00 91.44 202 ARG A O 1
ATOM 1628 N N . CYS A 1 203 ? -33.849 -10.123 -10.902 1.00 87.38 203 CYS A N 1
ATOM 1629 C CA . CYS A 1 203 ? -32.834 -9.463 -10.083 1.00 87.38 203 CYS A CA 1
ATOM 1630 C C . CYS A 1 203 ? -32.771 -7.940 -10.365 1.00 87.38 203 CYS A C 1
ATOM 1632 O O . CYS A 1 203 ? -32.621 -7.566 -11.530 1.00 87.38 203 CYS A O 1
ATOM 1634 N N . PRO A 1 204 ? -32.807 -7.062 -9.344 1.00 86.56 204 PRO A N 1
ATOM 1635 C CA . PRO A 1 204 ? -32.680 -5.610 -9.530 1.00 86.56 204 PRO A CA 1
ATOM 1636 C C . PRO A 1 204 ? -31.357 -5.145 -10.162 1.00 86.56 204 PRO A C 1
ATOM 1638 O O . PRO A 1 204 ? -31.337 -4.114 -10.826 1.00 86.56 204 PRO A O 1
ATOM 1641 N N . LEU A 1 205 ? -30.268 -5.909 -9.999 1.00 82.94 205 LEU A N 1
ATOM 1642 C CA . LEU A 1 205 ? -28.939 -5.550 -10.514 1.00 82.94 205 LEU A CA 1
ATOM 1643 C C . LEU A 1 205 ? -28.698 -6.047 -11.945 1.00 82.94 205 LEU A C 1
ATOM 1645 O O . LEU A 1 205 ? -28.334 -5.269 -12.819 1.00 82.94 205 LEU A O 1
ATOM 1649 N N . CYS A 1 206 ? -28.925 -7.337 -12.211 1.00 83.81 206 CYS A N 1
ATOM 1650 C CA . CYS A 1 206 ? -28.602 -7.943 -13.512 1.00 83.81 206 CYS A CA 1
ATOM 1651 C C . CYS A 1 206 ? -29.816 -8.389 -14.332 1.00 83.81 206 CYS A C 1
ATOM 1653 O O . CYS A 1 206 ? -29.656 -8.900 -15.438 1.00 83.81 206 CYS A O 1
ATOM 1655 N N . ARG A 1 207 ? -31.039 -8.232 -13.807 1.00 89.81 207 ARG A N 1
ATOM 1656 C CA . ARG A 1 207 ? -32.307 -8.612 -14.461 1.00 89.81 207 ARG A CA 1
ATOM 1657 C C . ARG A 1 207 ? -32.447 -10.105 -14.796 1.00 89.81 207 ARG A C 1
ATOM 1659 O O . ARG A 1 207 ? -33.397 -10.480 -15.491 1.00 89.81 207 ARG A O 1
ATOM 1666 N N . ALA A 1 208 ? -31.560 -10.964 -14.292 1.00 87.88 208 ALA A N 1
ATOM 1667 C CA . ALA A 1 208 ? -31.707 -12.415 -14.381 1.00 87.88 208 ALA A CA 1
ATOM 1668 C C . ALA A 1 208 ? -33.014 -12.874 -13.697 1.00 87.88 208 ALA A C 1
ATOM 1670 O O . ALA A 1 208 ? -33.417 -12.255 -12.705 1.00 87.88 208 ALA A O 1
ATOM 1671 N N . PRO A 1 209 ? -33.701 -13.913 -14.207 1.00 91.31 209 PRO A N 1
ATOM 1672 C CA . PRO A 1 209 ? -34.883 -14.465 -13.550 1.00 91.31 209 PRO A CA 1
ATOM 1673 C C . PRO A 1 209 ? -34.518 -15.007 -12.164 1.00 91.31 209 PRO A C 1
ATOM 1675 O O . PRO A 1 209 ? -33.466 -15.618 -11.980 1.00 91.31 209 PRO A O 1
ATOM 1678 N N . VAL A 1 210 ? -35.388 -14.776 -11.183 1.00 92.38 210 VAL A N 1
ATOM 1679 C CA . VAL A 1 210 ? -35.183 -15.290 -9.825 1.00 92.38 210 VAL A CA 1
ATOM 1680 C C . VAL A 1 210 ? -35.621 -16.749 -9.783 1.00 92.38 210 VAL A C 1
ATOM 1682 O O . VAL A 1 210 ? -36.811 -17.044 -9.742 1.00 92.38 210 VAL A O 1
ATOM 1685 N N . THR A 1 211 ? -34.649 -17.659 -9.830 1.00 91.50 211 THR A N 1
ATOM 1686 C CA . THR A 1 211 ? -34.868 -19.114 -9.752 1.00 91.50 211 THR A CA 1
ATOM 1687 C C . THR A 1 211 ? -34.792 -19.643 -8.321 1.00 91.50 211 THR A C 1
ATOM 1689 O O . THR A 1 211 ? -35.427 -20.640 -7.994 1.00 91.50 211 THR A O 1
ATOM 1692 N N . SER A 1 212 ? -34.035 -18.966 -7.459 1.00 92.69 212 SER A N 1
ATOM 1693 C CA . SER A 1 212 ? -33.888 -19.279 -6.040 1.00 92.69 212 SER A CA 1
ATOM 1694 C C . SER A 1 212 ? -33.552 -18.018 -5.246 1.00 92.69 212 SER A C 1
ATOM 1696 O O . SER A 1 212 ? -33.060 -17.028 -5.799 1.00 92.69 212 SER A O 1
ATOM 1698 N N . ALA A 1 213 ? -33.830 -18.059 -3.945 1.00 94.06 213 ALA A N 1
ATOM 1699 C CA . ALA A 1 213 ? -33.492 -17.014 -2.991 1.00 94.06 213 ALA A CA 1
ATOM 1700 C C . ALA A 1 213 ? -33.085 -17.671 -1.668 1.00 94.06 213 ALA A C 1
ATOM 1702 O O . ALA A 1 213 ? -33.899 -18.330 -1.021 1.00 94.06 213 ALA A O 1
ATOM 1703 N N . THR A 1 214 ? -31.825 -17.497 -1.276 1.00 95.25 214 THR A N 1
ATOM 1704 C CA . THR A 1 214 ? -31.250 -18.136 -0.090 1.00 95.25 214 THR A CA 1
ATOM 1705 C C . THR A 1 214 ? -30.816 -17.073 0.901 1.00 95.25 214 THR A C 1
ATOM 1707 O O . THR A 1 214 ? -30.046 -16.172 0.570 1.00 95.25 214 THR A O 1
ATOM 1710 N N . ARG A 1 215 ? -31.301 -17.176 2.140 1.00 93.50 215 ARG A N 1
ATOM 1711 C CA . ARG A 1 215 ? -30.884 -16.286 3.223 1.00 93.50 215 ARG A CA 1
ATOM 1712 C C . ARG A 1 215 ? -29.462 -16.627 3.669 1.00 93.50 215 ARG A C 1
ATOM 1714 O O . ARG A 1 215 ? -29.172 -17.778 3.987 1.00 93.50 215 ARG A O 1
ATOM 1721 N N . SER A 1 216 ? -28.605 -15.619 3.742 1.00 92.38 216 SER A N 1
ATOM 1722 C CA . SER A 1 216 ? -27.231 -15.739 4.210 1.00 92.38 216 SER A CA 1
ATOM 1723 C C . SER A 1 216 ? -27.143 -15.406 5.696 1.00 92.38 216 SER A C 1
ATOM 1725 O O . SER A 1 216 ? -27.091 -14.244 6.098 1.00 92.38 216 SER A O 1
ATOM 1727 N N . VAL A 1 217 ? -27.114 -16.448 6.526 1.00 90.19 217 VAL A N 1
ATOM 1728 C CA . VAL A 1 217 ? -26.956 -16.300 7.982 1.00 90.19 217 VAL A CA 1
ATOM 1729 C C . VAL A 1 217 ? -25.597 -15.712 8.364 1.00 90.19 217 VAL A C 1
ATOM 1731 O O . VAL A 1 217 ? -25.499 -15.008 9.360 1.00 90.19 217 VAL A O 1
ATOM 1734 N N . THR A 1 218 ? -24.558 -15.948 7.559 1.00 87.56 218 THR A N 1
ATOM 1735 C CA . THR A 1 218 ? -23.216 -15.400 7.799 1.00 87.56 218 THR A CA 1
ATOM 1736 C C . THR A 1 218 ? -23.191 -13.890 7.607 1.00 87.56 218 THR A C 1
ATOM 1738 O O . THR A 1 218 ? -22.666 -13.183 8.463 1.00 87.56 218 THR A O 1
ATOM 1741 N N . LEU A 1 219 ? -23.803 -13.386 6.530 1.00 88.31 219 LEU A N 1
ATOM 1742 C CA . LEU A 1 219 ? -23.934 -11.945 6.307 1.00 88.31 219 LEU A CA 1
ATOM 1743 C C . LEU A 1 219 ? -24.790 -11.296 7.398 1.00 88.31 219 LEU A C 1
ATOM 1745 O O . LEU A 1 219 ? -24.410 -10.254 7.919 1.00 88.31 219 LEU A O 1
ATOM 1749 N N . ASP A 1 220 ? -25.871 -11.952 7.826 1.00 84.31 220 ASP A N 1
ATOM 1750 C CA . ASP A 1 220 ? -26.691 -11.471 8.942 1.00 84.31 220 ASP A CA 1
ATOM 1751 C C . ASP A 1 220 ? -25.900 -11.376 10.263 1.00 84.31 220 ASP A C 1
ATOM 1753 O O . ASP A 1 220 ? -26.027 -10.387 10.984 1.00 84.31 220 ASP A O 1
ATOM 1757 N N . SER A 1 221 ? -25.059 -12.366 10.589 1.00 83.38 221 SER A N 1
ATOM 1758 C CA . SER A 1 221 ? -24.216 -12.342 11.797 1.00 83.38 221 SER A CA 1
ATOM 1759 C C . SER A 1 221 ? -23.127 -11.267 11.746 1.00 83.38 221 SER A C 1
ATOM 1761 O O . SER A 1 221 ? -22.834 -10.637 12.767 1.00 83.38 221 SER A O 1
ATOM 1763 N N . ILE A 1 222 ? -22.534 -11.042 10.570 1.00 84.56 222 ILE A N 1
ATOM 1764 C CA . ILE A 1 222 ? -21.544 -9.978 10.358 1.00 84.56 222 ILE A CA 1
ATOM 1765 C C . ILE A 1 222 ? -22.207 -8.613 10.565 1.00 84.56 222 ILE A C 1
ATOM 1767 O O . ILE A 1 222 ? -21.705 -7.807 11.344 1.00 84.56 222 ILE A O 1
ATOM 1771 N N . ILE A 1 223 ? -23.370 -8.384 9.951 1.00 83.56 223 ILE A N 1
ATOM 1772 C CA . ILE A 1 223 ? -24.120 -7.126 10.079 1.00 83.56 223 ILE A CA 1
ATOM 1773 C C . ILE A 1 223 ? -24.572 -6.901 11.523 1.00 83.56 223 ILE A C 1
ATOM 1775 O O . ILE A 1 223 ? -24.412 -5.802 12.046 1.00 83.56 223 ILE A O 1
ATOM 1779 N N . GLY A 1 224 ? -25.038 -7.946 12.214 1.00 76.12 224 GLY A N 1
ATOM 1780 C CA . GLY A 1 224 ? -25.379 -7.861 13.637 1.00 76.12 224 GLY A CA 1
ATOM 1781 C C . GLY A 1 224 ? -24.195 -7.441 14.517 1.00 76.12 224 GLY A C 1
ATOM 1782 O O . GLY A 1 224 ? -24.367 -6.659 15.451 1.00 76.12 224 GLY A O 1
ATOM 1783 N N . SER A 1 225 ? -22.984 -7.896 14.183 1.00 73.88 225 SER A N 1
ATOM 1784 C CA . SER A 1 225 ? -21.754 -7.506 14.888 1.00 73.88 225 SER A CA 1
ATOM 1785 C C . SER A 1 225 ? -21.355 -6.048 14.617 1.00 73.88 225 SER A C 1
ATOM 1787 O O . SER A 1 225 ? -20.797 -5.400 15.499 1.00 73.88 225 SER A O 1
ATOM 1789 N N . LEU A 1 226 ? -21.669 -5.517 13.428 1.00 69.12 226 LEU A N 1
ATOM 1790 C CA . LEU A 1 226 ? -21.434 -4.115 13.059 1.00 69.12 226 LEU A CA 1
ATOM 1791 C C . LEU A 1 226 ? -22.440 -3.168 13.733 1.00 69.12 226 LEU A C 1
ATOM 1793 O O . LEU A 1 226 ? -22.041 -2.150 14.293 1.00 69.12 226 LEU A O 1
ATOM 1797 N N . SER A 1 227 ? -23.731 -3.517 13.765 1.00 60.19 227 SER A N 1
ATOM 1798 C CA . SER A 1 227 ? -24.764 -2.685 14.406 1.00 60.19 227 SER A CA 1
ATOM 1799 C C . SER A 1 227 ? -24.641 -2.642 15.934 1.00 60.19 227 SER A C 1
ATOM 1801 O O . SER A 1 227 ? -24.914 -1.609 16.542 1.00 60.19 227 SER A O 1
ATOM 1803 N N . ALA A 1 228 ? -24.182 -3.727 16.570 1.00 53.88 228 ALA A N 1
ATOM 1804 C CA . ALA A 1 228 ? -23.912 -3.746 18.011 1.00 53.88 228 ALA A CA 1
ATOM 1805 C C . ALA A 1 228 ? -22.752 -2.815 18.411 1.00 53.88 228 ALA A C 1
ATOM 1807 O O . ALA A 1 228 ? -22.742 -2.299 19.526 1.00 53.88 228 ALA A O 1
ATOM 1808 N N . ALA A 1 229 ? -21.807 -2.561 17.500 1.00 51.94 229 ALA A N 1
ATOM 1809 C CA . ALA A 1 229 ? -20.721 -1.609 17.718 1.00 51.94 229 ALA A CA 1
ATOM 1810 C C . ALA A 1 229 ? -21.177 -0.139 17.610 1.00 51.94 229 ALA A C 1
ATOM 1812 O O . ALA A 1 229 ? -20.545 0.721 18.205 1.00 51.94 229 ALA A O 1
ATOM 1813 N N . GLN A 1 230 ? -22.284 0.145 16.909 1.00 44.59 230 GLN A N 1
ATOM 1814 C CA . GLN A 1 230 ? -22.820 1.501 16.685 1.00 44.59 230 GLN A CA 1
ATOM 1815 C C . GLN A 1 230 ? -23.909 1.915 17.701 1.00 44.59 230 GLN A C 1
ATOM 1817 O O . GLN A 1 230 ? -24.246 3.091 17.822 1.00 44.59 230 GLN A O 1
ATOM 1822 N N . GLY A 1 231 ? -24.488 0.961 18.441 1.00 32.91 231 GLY A N 1
ATOM 1823 C CA . GLY A 1 231 ? -25.585 1.204 19.390 1.00 32.91 231 GLY A CA 1
ATOM 1824 C C . GLY A 1 231 ? -25.176 1.799 20.745 1.00 32.91 231 GLY A C 1
ATOM 1825 O O . GLY A 1 231 ? -26.053 2.187 21.514 1.00 32.91 231 GLY A O 1
ATOM 1826 N N . ALA A 1 232 ? -23.876 1.884 21.043 1.00 36.12 232 ALA A N 1
ATOM 1827 C CA . ALA A 1 232 ? -23.366 2.469 22.286 1.00 36.12 232 ALA A CA 1
ATOM 1828 C C . ALA A 1 232 ? -23.187 4.003 22.221 1.00 36.12 232 ALA A C 1
ATOM 1830 O O . ALA A 1 232 ? -23.078 4.640 23.263 1.00 36.12 232 ALA A O 1
ATOM 1831 N N . ASP A 1 233 ? -23.243 4.607 21.027 1.00 36.69 233 ASP A N 1
ATOM 1832 C CA . ASP A 1 233 ? -22.877 6.018 20.799 1.00 36.69 233 ASP A CA 1
ATOM 1833 C C . ASP A 1 233 ? -24.042 7.021 20.888 1.00 36.69 233 ASP A C 1
ATOM 1835 O O . ASP A 1 233 ? -23.885 8.199 20.568 1.00 3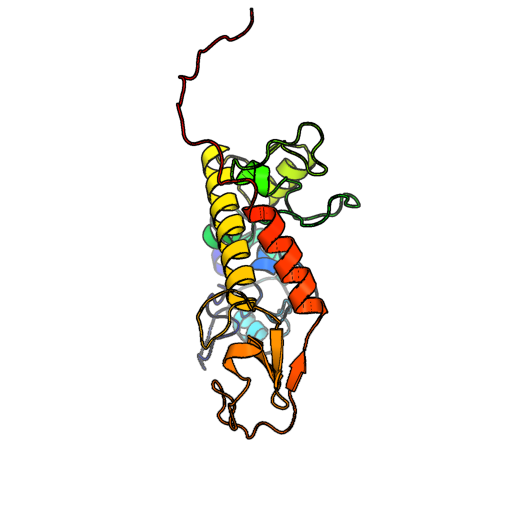6.69 233 ASP A O 1
ATOM 1839 N N . ARG A 1 234 ? -25.243 6.602 21.313 1.00 31.06 234 ARG A N 1
ATOM 1840 C CA . ARG A 1 234 ? -26.435 7.480 21.302 1.00 31.06 234 ARG A CA 1
ATOM 1841 C C . ARG A 1 234 ? -26.928 7.997 22.649 1.00 31.06 234 ARG A C 1
ATOM 1843 O O . ARG A 1 234 ? -27.940 8.694 22.677 1.00 31.06 234 ARG A O 1
ATOM 1850 N N . VAL A 1 235 ? -26.206 7.767 23.743 1.00 31.34 235 VAL A N 1
ATOM 1851 C CA . VAL A 1 235 ? -26.537 8.379 25.041 1.00 31.34 235 VAL A CA 1
ATOM 1852 C C . VAL A 1 235 ? -25.280 8.943 25.695 1.00 31.34 235 VAL A C 1
ATOM 1854 O O . VAL A 1 235 ? -24.697 8.299 26.548 1.00 31.34 235 VAL A O 1
ATOM 1857 N N . THR A 1 236 ? -24.860 10.128 25.243 1.00 33.28 236 THR A N 1
ATOM 1858 C CA . THR A 1 236 ? -24.516 11.311 26.062 1.00 33.28 236 THR A CA 1
ATOM 1859 C C . THR A 1 236 ? -24.018 12.408 25.123 1.00 33.28 236 THR A C 1
ATOM 1861 O O . THR A 1 236 ? -22.828 12.534 24.849 1.00 33.28 236 THR A O 1
ATOM 1864 N N . GLY A 1 237 ? -24.943 13.229 24.628 1.00 28.75 237 GLY A N 1
ATOM 1865 C CA . GLY A 1 237 ? -24.594 14.608 24.320 1.00 28.75 237 GLY A CA 1
ATOM 1866 C C . GLY A 1 237 ? -24.465 15.358 25.640 1.00 28.75 237 GLY A C 1
ATOM 1867 O O . GLY A 1 237 ? -25.422 15.348 26.407 1.00 28.75 237 GLY A O 1
ATOM 1868 N N . ALA A 1 238 ? -23.296 15.941 25.908 1.00 26.45 238 ALA A N 1
ATOM 1869 C CA . ALA A 1 238 ? -23.097 17.179 26.667 1.00 26.45 238 ALA A CA 1
ATOM 1870 C C . ALA A 1 238 ? -21.623 17.337 27.081 1.00 26.45 238 ALA A C 1
ATOM 1872 O O . ALA A 1 238 ? -21.066 16.476 27.751 1.00 26.45 238 ALA A O 1
ATOM 1873 N N . LEU A 1 239 ? -21.093 18.523 26.761 1.00 24.97 239 LEU A N 1
ATOM 1874 C CA . LEU A 1 239 ? -20.042 19.255 27.478 1.00 24.97 239 LEU A CA 1
ATOM 1875 C C . LEU A 1 239 ? -18.597 18.764 27.302 1.00 24.97 239 LEU A C 1
ATOM 1877 O O . LEU A 1 239 ? -18.113 17.873 27.990 1.00 24.97 239 LEU A O 1
ATOM 1881 N N . TYR A 1 240 ? -17.877 19.478 26.436 1.00 25.03 240 TYR A N 1
ATOM 1882 C CA . TYR A 1 240 ? -16.433 19.668 26.550 1.00 25.03 240 TYR A CA 1
ATOM 1883 C C . TYR A 1 240 ? -16.100 20.346 27.892 1.00 25.03 240 TYR A C 1
ATOM 1885 O O . TYR A 1 240 ? -16.740 21.349 28.224 1.00 25.03 240 TYR A O 1
ATOM 1893 N N . PRO A 1 241 ? -15.060 19.891 28.607 1.00 29.11 241 PRO A N 1
ATOM 1894 C CA . PRO A 1 241 ? -14.255 20.792 29.416 1.00 29.11 241 PRO A CA 1
ATOM 1895 C C . PRO A 1 241 ? -12.794 20.800 28.957 1.00 29.11 241 PRO A C 1
ATOM 1897 O O . PRO A 1 241 ? -12.248 19.818 28.456 1.00 29.11 241 PRO A O 1
ATOM 1900 N N . GLU A 1 242 ? -12.201 21.971 29.126 1.00 28.33 242 GLU A N 1
ATOM 1901 C CA . GLU A 1 242 ? -10.893 22.392 28.649 1.00 28.33 242 GLU A CA 1
ATOM 1902 C C . GLU A 1 242 ? -9.721 21.534 29.153 1.00 28.33 242 GLU A C 1
ATOM 1904 O O . GLU A 1 242 ? -9.700 21.048 30.285 1.00 28.33 242 GLU A O 1
ATOM 1909 N N . LEU A 1 243 ? -8.708 21.396 28.294 1.00 30.11 243 LEU A N 1
ATOM 1910 C CA . LEU A 1 243 ? -7.422 20.773 28.592 1.00 30.11 243 LEU A CA 1
ATOM 1911 C C . LEU A 1 243 ? -6.644 21.629 29.604 1.00 30.11 243 LEU A C 1
ATOM 1913 O O . LEU A 1 243 ? -5.963 22.585 29.242 1.00 30.11 243 LEU A O 1
ATOM 1917 N N . GLY A 1 244 ? -6.728 21.259 30.881 1.00 28.05 244 GLY A N 1
ATOM 1918 C CA . GLY A 1 244 ? -5.854 21.763 31.934 1.00 28.05 244 GLY A CA 1
ATOM 1919 C C . GLY A 1 244 ? -4.462 21.136 31.847 1.00 28.05 244 GLY A C 1
ATOM 1920 O O . GLY A 1 244 ? -4.290 19.937 32.053 1.00 28.05 244 GLY A O 1
ATOM 1921 N N . HIS A 1 245 ? -3.467 21.969 31.551 1.00 33.88 245 HIS A N 1
ATOM 1922 C CA . HIS A 1 245 ? -2.047 21.674 31.698 1.00 33.88 245 HIS A CA 1
ATOM 1923 C C . HIS A 1 245 ? -1.673 21.372 33.154 1.00 33.88 245 HIS A C 1
ATOM 1925 O O . HIS A 1 245 ? -1.846 22.236 34.008 1.00 33.88 245 HIS A O 1
ATOM 1931 N N . THR A 1 246 ? -1.015 20.239 33.405 1.00 32.69 246 THR A N 1
ATOM 1932 C CA . THR A 1 246 ? -0.020 20.111 34.483 1.00 32.69 246 THR A CA 1
ATOM 1933 C C . THR A 1 246 ? 1.099 19.163 34.039 1.00 32.69 246 THR A C 1
ATOM 1935 O O . THR A 1 246 ? 0.885 17.978 33.795 1.00 32.69 246 THR A O 1
ATOM 1938 N N . GLY A 1 247 ? 2.308 19.708 33.872 1.00 28.06 247 GLY A N 1
ATOM 1939 C CA . GLY A 1 247 ? 3.545 18.927 33.766 1.00 28.06 247 GLY A CA 1
ATOM 1940 C C . GLY A 1 247 ? 4.118 18.652 35.163 1.00 28.06 247 GLY A C 1
ATOM 1941 O O . GLY A 1 247 ? 3.811 19.412 36.085 1.00 28.06 247 GLY A O 1
ATOM 1942 N N . PRO A 1 248 ? 4.925 17.595 35.355 1.00 39.25 248 PRO A N 1
ATOM 1943 C CA . PRO A 1 248 ? 5.515 17.315 36.653 1.00 39.25 248 PRO A CA 1
ATOM 1944 C C . PRO A 1 248 ? 6.880 17.999 36.823 1.00 39.25 248 PRO A C 1
ATOM 1946 O O . PRO A 1 248 ? 7.688 18.052 35.891 1.00 39.25 248 PRO A O 1
ATOM 1949 N N . HIS A 1 249 ? 7.086 18.509 38.040 1.00 37.19 249 HIS A N 1
ATOM 1950 C CA . HIS A 1 249 ? 8.389 18.651 38.691 1.00 37.19 249 HIS A CA 1
ATOM 1951 C C . HIS A 1 249 ? 8.995 17.278 38.998 1.00 37.19 249 HIS A C 1
ATOM 1953 O O . HIS A 1 249 ? 8.204 16.336 39.243 1.00 37.19 249 HIS A O 1
#

InterPro domains:
  IPR000571 Zinc finger, CCCH-type [PS50103] (110-131)
  IPR000571 Zinc finger, CCCH-type [SM00356] (23-48)
  IPR000571 Zinc finger, CCCH-type [SM00356] (106-130)
  IPR001841 Zinc finger, RING-type [PS50089] (173-207)
  IPR001841 Zinc finger, RING-type [SM00184] (173-206)
  IPR013083 Zinc finger, RING/FYVE/PHD-type [G3DSA:3.30.40.10] (154-237)
  IPR017907 Zinc finger, RING-type, conserved site [PS00518] (188-197)
  IPR057602 PARP12-like, CCCH zinc finger tandem [PF25261] (94-135)